Protein AF-A0A931M8I0-F1 (afdb_monomer_lite)

pLDDT: mean 83.32, std 7.61, range [50.56, 95.19]

Secondary structure (DSSP, 8-state):
-HHHHHHHHHHHHHHHHHHHHHHHHHHHHHHHHH-GGGHHHHHHHHHHHHHHHHHHHTT--HHHHHHIIIII--THHHHHHHHHHHHHHHHHHHHHHTT-----PPPPSHHHHHHHHHHHHHHHHTTS-HHHHHHHHHTT-HHHHHIIIIIIIIHHHHHHH-GGGGGGS-HHHHHHHHHTT--GGG--SHHHHHIIIII-

Radius of gyration: 21.65 Å; chains: 1; bounding box: 44×48×65 Å

Structure (mmCIF, N/CA/C/O backbone):
data_AF-A0A931M8I0-F1
#
_entry.id   AF-A0A931M8I0-F1
#
loop_
_atom_site.group_PDB
_atom_site.id
_atom_site.type_symbol
_atom_site.label_atom_id
_atom_site.label_alt_id
_atom_site.label_comp_id
_atom_site.label_asym_id
_atom_site.label_entity_id
_atom_site.label_seq_id
_atom_site.pdbx_PDB_ins_code
_atom_site.Cartn_x
_atom_site.Cartn_y
_atom_site.Cartn_z
_atom_site.occupancy
_atom_site.B_iso_or_equiv
_atom_site.auth_seq_id
_atom_site.auth_comp_id
_atom_site.auth_asym_id
_atom_site.auth_atom_id
_atom_site.pdbx_PDB_model_num
ATOM 1 N N . MET A 1 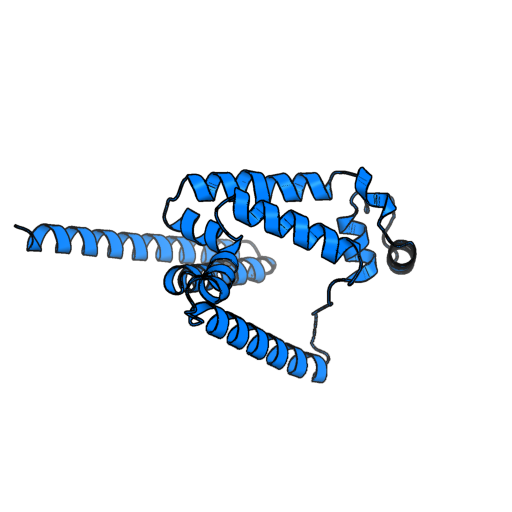1 ? -21.498 16.883 36.530 1.00 50.56 1 MET A N 1
ATOM 2 C CA . MET A 1 1 ? -20.122 17.260 36.129 1.00 50.56 1 MET A CA 1
ATOM 3 C C . MET A 1 1 ? -19.636 16.522 34.880 1.00 50.56 1 MET A C 1
ATOM 5 O O . MET A 1 1 ? -18.719 17.016 34.248 1.00 50.56 1 MET A O 1
ATOM 9 N N . GLU A 1 2 ? -20.252 15.406 34.472 1.00 54.09 2 GLU A N 1
ATOM 10 C CA . GLU A 1 2 ? -19.864 14.669 33.252 1.00 54.09 2 GLU A CA 1
ATOM 11 C C . GLU A 1 2 ? -20.385 15.303 31.945 1.00 54.09 2 GLU A C 1
ATOM 13 O O . GLU A 1 2 ? -19.792 15.144 30.886 1.00 54.09 2 GLU A O 1
ATOM 18 N N . THR A 1 3 ? -21.459 16.096 32.006 1.00 54.75 3 THR A N 1
ATOM 19 C CA . THR A 1 3 ? -22.049 16.742 30.820 1.00 54.75 3 THR A CA 1
ATOM 20 C C . THR A 1 3 ? -21.234 17.930 30.299 1.00 54.75 3 THR A C 1
ATOM 22 O O . THR A 1 3 ? -21.203 18.164 29.094 1.00 54.75 3 THR A O 1
ATOM 25 N N . THR A 1 4 ? -20.524 18.659 31.166 1.00 57.28 4 THR A N 1
ATOM 26 C CA . THR A 1 4 ? -19.735 19.839 30.765 1.00 57.28 4 THR A CA 1
ATOM 27 C C . THR A 1 4 ? -18.411 19.471 30.093 1.00 57.28 4 THR A C 1
ATOM 29 O O . THR A 1 4 ? -17.941 20.220 29.237 1.00 57.28 4 THR A O 1
ATOM 32 N N . THR A 1 5 ? -17.816 18.324 30.443 1.00 59.72 5 THR A N 1
ATOM 33 C CA . THR A 1 5 ? -16.549 17.834 29.867 1.00 59.72 5 THR A CA 1
ATOM 34 C C . THR A 1 5 ? -16.740 17.212 28.481 1.00 59.72 5 THR A C 1
ATOM 36 O O . THR A 1 5 ? -15.886 17.378 27.606 1.00 59.72 5 THR A O 1
ATOM 39 N N . VAL A 1 6 ? -17.877 16.547 28.244 1.00 62.53 6 VAL A N 1
ATOM 40 C CA . VAL A 1 6 ? -18.235 16.004 26.924 1.00 62.53 6 VAL A CA 1
ATOM 41 C C . VAL A 1 6 ? -18.470 17.137 25.920 1.00 62.53 6 VAL A C 1
ATOM 43 O O . VAL A 1 6 ? -17.913 17.091 24.825 1.00 62.53 6 VAL A O 1
ATOM 46 N N . ASP A 1 7 ? -19.196 18.190 26.302 1.00 63.81 7 ASP A N 1
ATOM 47 C CA . ASP A 1 7 ? -19.509 19.321 25.414 1.00 63.81 7 ASP A CA 1
ATOM 48 C C . ASP A 1 7 ? -18.251 20.128 25.014 1.00 63.81 7 ASP A C 1
ATOM 50 O O . ASP A 1 7 ? -18.044 20.474 23.848 1.00 63.81 7 ASP A O 1
ATOM 54 N N . THR A 1 8 ? -17.307 20.327 25.946 1.00 70.62 8 THR A N 1
ATOM 55 C CA . THR A 1 8 ? -16.020 20.985 25.633 1.00 70.62 8 THR A CA 1
ATOM 56 C C . THR A 1 8 ? -15.130 20.149 24.710 1.00 70.62 8 THR A C 1
ATOM 58 O O . THR A 1 8 ? -14.483 20.704 23.819 1.00 70.62 8 THR A O 1
ATOM 61 N N . SER A 1 9 ? -15.100 18.825 24.890 1.00 73.69 9 SER A N 1
ATOM 62 C CA . SER A 1 9 ? -14.352 17.900 24.026 1.00 73.69 9 SER A CA 1
ATOM 63 C C . SER A 1 9 ? -14.917 17.858 22.601 1.00 73.69 9 SER A C 1
ATOM 65 O O . SER A 1 9 ? -14.170 18.005 21.632 1.00 73.69 9 SER A O 1
ATOM 67 N N . GLN A 1 10 ? -16.243 17.752 22.459 1.00 74.81 10 GLN A N 1
ATOM 68 C CA . GLN A 1 10 ? -16.918 17.737 21.157 1.00 74.81 10 GLN A CA 1
ATOM 69 C C . GLN A 1 10 ? -16.706 19.050 20.392 1.00 74.81 10 GLN A C 1
ATOM 71 O O . GLN A 1 10 ? -16.312 19.026 19.225 1.00 74.81 10 GLN A O 1
ATOM 76 N N . ARG A 1 11 ? -16.854 20.199 21.062 1.00 75.12 11 ARG A N 1
ATOM 77 C CA . ARG A 1 11 ? -16.601 21.518 20.465 1.00 75.12 11 ARG A CA 1
ATOM 78 C C . ARG A 1 11 ? -15.144 21.694 20.033 1.00 75.12 11 ARG A C 1
ATOM 80 O O . ARG A 1 11 ? -14.881 22.238 18.962 1.00 75.12 11 ARG A O 1
ATOM 87 N N . LYS A 1 12 ? -14.184 21.198 20.822 1.00 79.81 12 LYS A N 1
ATOM 88 C CA . LYS A 1 12 ? -12.758 21.200 20.459 1.00 79.81 12 LYS A CA 1
ATOM 89 C C . LYS A 1 12 ? -12.504 20.340 19.216 1.00 79.81 12 LYS A C 1
ATOM 91 O O . LYS A 1 12 ? -11.832 20.804 18.302 1.00 79.81 12 LYS A O 1
ATOM 96 N N . ASN A 1 13 ? -13.080 19.141 19.141 1.00 81.88 13 ASN A N 1
ATOM 97 C CA . ASN A 1 13 ? -12.936 18.249 17.984 1.00 81.88 13 ASN A CA 1
ATOM 98 C C . ASN A 1 13 ? -13.570 18.835 16.712 1.00 81.88 13 ASN A C 1
ATOM 100 O O . ASN A 1 13 ? -12.976 18.746 15.641 1.00 81.88 13 ASN A O 1
ATOM 104 N N . GLN A 1 14 ? -14.727 19.495 16.826 1.00 80.56 14 GLN A N 1
ATOM 105 C CA . GLN A 1 14 ? -15.348 20.219 15.713 1.00 80.56 14 GLN A CA 1
ATOM 106 C C . GLN A 1 14 ? -14.463 21.367 15.216 1.00 80.56 14 GLN A C 1
ATOM 108 O O . GLN A 1 14 ? -14.259 21.500 14.013 1.00 80.56 14 GLN A O 1
ATOM 113 N N . ILE A 1 15 ? -13.880 22.159 16.122 1.00 80.31 15 ILE A N 1
ATOM 114 C CA . ILE A 1 15 ? -12.942 23.229 15.752 1.00 80.31 15 ILE A CA 1
ATOM 115 C C . ILE A 1 15 ? -11.715 22.644 15.045 1.00 80.31 15 ILE A C 1
ATOM 117 O O . ILE A 1 15 ? -11.321 23.158 14.003 1.00 80.31 15 ILE A O 1
ATOM 121 N N . TRP A 1 16 ? -11.147 21.543 15.544 1.00 82.50 16 TRP A N 1
ATOM 122 C CA . TRP A 1 16 ? -10.039 20.859 14.869 1.00 82.50 16 TRP A CA 1
ATOM 123 C C . TRP A 1 16 ? -10.424 20.345 13.479 1.00 82.50 16 TRP A C 1
ATOM 125 O O . TRP A 1 16 ? -9.646 20.512 12.544 1.00 82.50 16 TRP A O 1
ATOM 135 N N . ALA A 1 17 ? -11.631 19.803 13.301 1.00 81.00 17 ALA A N 1
ATOM 136 C CA . ALA A 1 17 ? -12.123 19.392 11.988 1.00 81.00 17 ALA A CA 1
ATOM 137 C C . ALA A 1 17 ? -12.254 20.585 11.020 1.00 81.00 17 ALA A C 1
ATOM 139 O O . ALA A 1 17 ? -11.825 20.490 9.868 1.00 81.00 17 ALA A O 1
ATOM 140 N N . PHE A 1 18 ? -12.771 21.729 11.482 1.00 83.31 18 PHE A N 1
ATOM 141 C CA . PHE A 1 18 ? -12.845 22.957 10.678 1.00 83.31 18 PHE A CA 1
ATOM 142 C C . PHE A 1 18 ? -11.465 23.541 10.357 1.00 83.31 18 PHE A C 1
ATOM 144 O O . PHE A 1 18 ? -11.247 24.034 9.255 1.00 83.31 18 PHE A O 1
ATOM 151 N N . VAL A 1 19 ? -10.508 23.448 11.282 1.00 86.75 19 VAL A N 1
ATOM 152 C CA . VAL A 1 19 ? -9.126 23.892 11.055 1.00 86.75 19 VAL A CA 1
ATOM 153 C C . VAL A 1 19 ? -8.435 23.005 10.021 1.00 86.75 19 VAL A C 1
ATOM 155 O O . VAL A 1 19 ? -7.834 23.524 9.085 1.00 86.75 19 VAL A O 1
ATOM 158 N N . ILE A 1 20 ? -8.555 21.680 10.136 1.00 85.00 20 ILE A N 1
ATOM 159 C CA . ILE A 1 20 ? -7.945 20.729 9.194 1.00 85.00 20 ILE A CA 1
ATOM 160 C C . ILE A 1 20 ? -8.539 20.904 7.792 1.00 85.00 20 ILE A C 1
ATOM 162 O O . ILE A 1 20 ? -7.794 21.033 6.822 1.00 85.00 20 ILE A O 1
ATOM 166 N N . THR A 1 21 ? -9.868 20.968 7.679 1.00 82.88 21 THR A N 1
ATOM 167 C CA . THR A 1 21 ? -10.543 21.187 6.388 1.00 82.88 21 THR A CA 1
ATOM 168 C C . THR A 1 21 ? -10.230 22.567 5.808 1.00 82.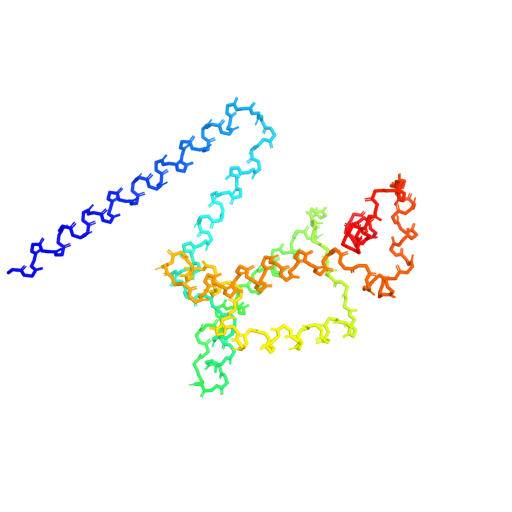88 21 THR A C 1
ATOM 170 O O . THR A 1 21 ? -9.953 22.676 4.614 1.00 82.88 21 THR A O 1
ATOM 173 N N . GLY A 1 22 ? -10.167 23.605 6.647 1.00 83.38 22 GLY A N 1
ATOM 174 C CA . GLY A 1 22 ? -9.753 24.952 6.257 1.00 83.38 22 GLY A CA 1
ATOM 175 C C . GLY A 1 22 ? -8.326 24.999 5.708 1.00 83.38 22 GLY A C 1
ATOM 176 O O . GLY A 1 22 ? -8.109 25.556 4.635 1.00 83.38 22 GLY A O 1
ATOM 177 N N . ILE A 1 23 ? -7.366 24.354 6.382 1.00 86.31 23 ILE A N 1
ATOM 178 C CA . ILE A 1 23 ? -5.974 24.228 5.917 1.00 86.31 23 ILE A CA 1
ATOM 179 C C . ILE A 1 23 ? -5.917 23.482 4.581 1.00 86.31 23 ILE A C 1
ATOM 181 O O . ILE A 1 23 ? -5.208 23.911 3.672 1.00 86.31 23 ILE A O 1
ATOM 185 N N . MET A 1 24 ? -6.690 22.405 4.424 1.00 83.00 24 MET A N 1
ATOM 186 C CA . MET A 1 24 ? -6.719 21.634 3.181 1.00 83.00 24 MET A CA 1
ATOM 187 C C . MET A 1 24 ? -7.228 22.457 1.989 1.00 83.00 24 MET A C 1
ATOM 189 O O . MET A 1 24 ? -6.653 22.400 0.901 1.00 83.00 24 MET A O 1
ATOM 193 N N . ILE A 1 25 ? -8.269 23.266 2.202 1.00 84.62 25 ILE A N 1
ATOM 194 C CA . ILE A 1 25 ? -8.806 24.187 1.191 1.00 84.62 25 ILE A CA 1
ATOM 195 C C . ILE A 1 25 ? -7.777 25.273 0.857 1.00 84.62 25 ILE A C 1
ATOM 197 O O . ILE A 1 25 ? -7.571 25.588 -0.314 1.00 84.62 25 ILE A O 1
ATOM 201 N N . LEU A 1 26 ? -7.083 25.808 1.863 1.00 85.31 26 LEU A N 1
ATOM 202 C CA . LEU A 1 26 ? -6.046 26.826 1.681 1.00 85.31 26 LEU A CA 1
ATOM 203 C C . LEU A 1 26 ? -4.879 26.291 0.841 1.00 85.31 26 LEU A C 1
ATOM 205 O O . LEU A 1 26 ? -4.467 26.926 -0.128 1.00 85.31 26 LEU A O 1
ATOM 209 N N . ILE A 1 27 ? -4.410 25.082 1.150 1.00 84.31 27 ILE A N 1
ATOM 210 C CA . ILE A 1 27 ? -3.375 24.378 0.386 1.00 84.31 27 ILE A CA 1
ATOM 211 C C . ILE A 1 27 ? -3.839 24.143 -1.059 1.00 84.31 27 ILE A C 1
ATOM 213 O O . ILE A 1 27 ? -3.090 24.408 -1.999 1.00 84.31 27 ILE A O 1
ATOM 217 N N . SER A 1 28 ? -5.090 23.719 -1.256 1.00 82.69 28 SER A N 1
ATOM 218 C CA . SER A 1 28 ? -5.677 23.533 -2.587 1.00 82.69 28 SER A CA 1
ATOM 219 C C . SER A 1 28 ? -5.698 24.830 -3.408 1.00 82.69 28 SER A C 1
ATOM 221 O O . SER A 1 28 ? -5.402 24.808 -4.603 1.00 82.69 28 SER A O 1
ATOM 223 N N . LEU A 1 29 ? -6.021 25.965 -2.782 1.00 82.56 29 LEU A N 1
ATOM 224 C CA . LEU A 1 29 ? -6.042 27.278 -3.437 1.00 82.56 29 LEU A CA 1
ATOM 225 C C . LEU A 1 29 ? -4.635 27.775 -3.788 1.00 82.56 29 LEU A C 1
ATOM 227 O O . LEU A 1 29 ? -4.442 28.346 -4.862 1.00 82.56 29 LEU A O 1
ATOM 231 N N . ILE A 1 30 ? -3.651 27.526 -2.918 1.00 84.25 30 ILE A N 1
ATOM 232 C CA . ILE A 1 30 ? -2.243 27.850 -3.178 1.00 84.25 30 ILE A CA 1
ATOM 233 C C . ILE A 1 30 ? -1.742 27.058 -4.391 1.00 84.25 30 ILE A C 1
ATOM 235 O O . ILE A 1 30 ? -1.209 27.656 -5.324 1.00 84.25 30 ILE A O 1
ATOM 239 N N . TYR A 1 31 ? -1.977 25.742 -4.441 1.00 82.75 31 TYR A N 1
ATOM 240 C CA . TYR A 1 31 ? -1.538 24.915 -5.572 1.00 82.75 31 TYR A CA 1
ATOM 241 C C . TYR A 1 31 ? -2.190 25.320 -6.896 1.00 82.75 31 TYR A C 1
ATOM 243 O O . TYR A 1 31 ? -1.509 25.349 -7.921 1.00 82.75 31 TYR A O 1
ATOM 251 N N . TYR A 1 32 ? -3.468 25.711 -6.874 1.00 80.00 32 TYR A N 1
ATOM 252 C CA . TYR A 1 32 ? -4.163 26.205 -8.065 1.00 80.00 32 TYR A CA 1
ATOM 253 C C . TYR A 1 32 ? -3.558 27.511 -8.603 1.00 80.00 32 TYR A C 1
ATOM 255 O O . TYR A 1 32 ? -3.496 27.722 -9.813 1.00 80.00 32 TYR A O 1
ATOM 263 N N . LYS A 1 33 ? -3.089 28.394 -7.712 1.00 82.31 33 LYS A N 1
ATOM 264 C CA . LYS A 1 33 ? -2.483 29.678 -8.091 1.00 82.31 33 LYS A CA 1
ATOM 265 C C . LYS A 1 33 ? -1.064 29.548 -8.638 1.00 82.31 33 LYS A C 1
ATOM 267 O O . LYS A 1 33 ? -0.660 30.412 -9.409 1.00 82.31 33 LYS A O 1
ATOM 272 N N . VAL A 1 34 ? -0.315 28.514 -8.246 1.00 82.25 34 VAL A N 1
ATOM 273 C CA . VAL A 1 34 ? 1.091 28.363 -8.649 1.00 82.25 34 VAL A CA 1
ATOM 274 C C . VAL A 1 34 ? 1.208 27.875 -10.093 1.00 82.25 34 VAL A C 1
ATOM 276 O O . VAL A 1 34 ? 1.930 28.502 -10.856 1.00 82.25 34 VAL A O 1
ATOM 279 N N . ASN A 1 35 ? 0.523 26.796 -10.494 1.00 80.25 35 ASN A N 1
ATOM 280 C CA . ASN A 1 35 ? 0.483 26.331 -11.892 1.00 80.25 35 ASN A CA 1
ATOM 281 C C . ASN A 1 35 ? -0.688 25.360 -12.136 1.00 80.25 35 ASN A C 1
ATOM 283 O O . ASN A 1 35 ? -0.979 24.509 -11.297 1.00 80.25 35 ASN A O 1
ATOM 287 N N . VAL A 1 36 ? -1.272 25.397 -13.341 1.00 75.19 36 VAL A N 1
ATOM 288 C CA . VAL A 1 36 ? -2.394 24.525 -13.764 1.00 75.19 36 VAL A CA 1
ATOM 289 C C . VAL A 1 36 ? -2.029 23.031 -13.743 1.00 75.19 36 VAL A C 1
ATOM 291 O O . VAL A 1 36 ? -2.875 22.190 -13.452 1.00 75.19 36 VAL A O 1
ATOM 294 N N . TYR A 1 37 ? -0.756 22.684 -13.958 1.00 72.81 37 TYR A N 1
ATOM 295 C CA . TYR A 1 37 ? -0.276 21.297 -13.907 1.00 72.81 37 TYR A CA 1
ATOM 296 C C . TYR A 1 37 ? -0.417 20.640 -12.522 1.00 72.81 37 TYR A C 1
ATOM 298 O O . TYR A 1 37 ? -0.494 19.415 -12.437 1.00 72.81 37 TYR A O 1
ATOM 306 N N . TYR A 1 38 ? -0.517 21.418 -11.437 1.00 77.75 38 TYR A N 1
ATOM 307 C CA . TYR A 1 38 ? -0.676 20.874 -10.083 1.00 77.75 38 TYR A CA 1
ATOM 308 C C . TYR A 1 38 ? -2.109 20.431 -9.751 1.00 77.75 38 TYR A C 1
ATOM 310 O O . TYR A 1 38 ? -2.364 19.965 -8.639 1.00 77.75 38 TYR A O 1
ATOM 318 N N . MET A 1 39 ? -3.043 20.501 -10.706 1.00 76.94 39 MET A N 1
ATOM 319 C CA . MET A 1 39 ? -4.420 20.036 -10.514 1.00 76.94 39 MET A CA 1
ATOM 320 C C . MET A 1 39 ? -4.497 18.555 -10.094 1.00 76.94 39 MET A C 1
ATOM 322 O O . MET A 1 39 ? -5.346 18.190 -9.281 1.00 76.94 39 MET A O 1
ATOM 326 N N . TYR A 1 40 ? -3.561 17.717 -10.553 1.00 81.94 40 TYR A N 1
ATOM 327 C CA . TYR A 1 40 ? -3.475 16.312 -10.137 1.00 81.94 40 TYR A CA 1
ATOM 328 C C . TYR A 1 40 ? -3.147 16.146 -8.645 1.00 81.94 40 TYR A C 1
ATOM 330 O O . TYR A 1 40 ? -3.715 15.275 -7.990 1.00 81.94 40 TYR A O 1
ATOM 338 N N . LEU A 1 41 ? -2.290 17.000 -8.071 1.00 83.81 41 LEU A N 1
ATOM 339 C CA . LEU A 1 41 ? -1.949 16.926 -6.643 1.00 83.81 41 LEU A CA 1
ATOM 340 C C . LEU A 1 41 ? -3.157 17.263 -5.770 1.00 83.81 41 LEU A C 1
ATOM 342 O O . LEU A 1 41 ? -3.364 16.630 -4.737 1.00 83.81 41 LEU A O 1
ATOM 346 N N . ILE A 1 42 ? -3.972 18.227 -6.201 1.00 85.19 42 ILE A N 1
ATOM 347 C CA . ILE A 1 42 ? -5.216 18.582 -5.513 1.00 85.19 42 ILE A CA 1
ATOM 348 C C . ILE A 1 42 ? -6.143 17.364 -5.478 1.00 85.19 42 ILE A C 1
ATOM 350 O O . ILE A 1 42 ? -6.626 16.994 -4.407 1.00 85.19 42 ILE A O 1
ATOM 354 N N . ALA A 1 43 ? -6.335 16.700 -6.622 1.00 86.75 43 ALA A N 1
ATOM 355 C CA . ALA A 1 43 ? -7.143 15.488 -6.696 1.00 86.75 43 ALA A CA 1
ATOM 356 C C . ALA A 1 43 ? -6.617 14.390 -5.753 1.00 86.75 43 ALA A C 1
ATOM 358 O O . ALA A 1 43 ? -7.406 13.791 -5.025 1.00 86.75 43 ALA A O 1
ATOM 359 N N . TYR A 1 44 ? -5.299 14.171 -5.693 1.00 88.56 44 TYR A N 1
ATOM 360 C CA . TYR A 1 44 ? -4.701 13.165 -4.809 1.00 88.56 44 TYR A CA 1
ATOM 361 C C . TYR A 1 44 ? -4.840 13.487 -3.322 1.00 88.56 44 TYR A C 1
ATOM 363 O O . TYR A 1 44 ? -5.093 12.574 -2.539 1.00 88.56 44 TYR A O 1
ATOM 371 N N . ILE A 1 45 ? -4.719 14.753 -2.918 1.00 88.81 45 ILE A N 1
ATOM 372 C CA . ILE A 1 45 ? -4.893 15.150 -1.513 1.00 88.81 45 ILE A CA 1
ATOM 373 C C . ILE A 1 45 ? -6.342 14.921 -1.074 1.00 88.81 45 ILE A C 1
ATOM 375 O O . ILE A 1 45 ? -6.577 14.294 -0.043 1.00 88.81 45 ILE A O 1
ATOM 379 N N . TRP A 1 46 ? -7.316 15.378 -1.868 1.00 88.62 46 TRP A N 1
ATOM 380 C CA . TRP A 1 46 ? -8.736 15.189 -1.554 1.00 88.62 46 TRP A CA 1
ATOM 381 C C . TRP A 1 46 ? -9.138 13.715 -1.575 1.00 88.62 46 TRP A C 1
ATOM 383 O O . TRP A 1 46 ? -9.823 13.251 -0.661 1.00 88.62 46 TRP A O 1
ATOM 393 N N . PHE A 1 47 ? -8.674 12.964 -2.575 1.00 92.00 47 PHE A N 1
ATOM 394 C CA . PHE A 1 47 ? -8.904 11.526 -2.649 1.00 92.00 47 PHE A CA 1
ATOM 395 C C . PHE A 1 47 ? -8.272 10.799 -1.459 1.00 92.00 47 PHE A C 1
ATOM 397 O O . PHE A 1 47 ? -8.939 9.996 -0.817 1.00 92.00 47 PHE A O 1
ATOM 404 N N . GLY A 1 48 ? -7.023 11.116 -1.112 1.00 90.38 48 GLY A N 1
ATOM 405 C CA . GLY A 1 48 ? -6.319 10.528 0.026 1.00 90.38 48 GLY A CA 1
ATOM 406 C C . GLY A 1 48 ? -6.994 10.831 1.362 1.00 90.38 48 GLY A C 1
ATOM 407 O O . GLY A 1 48 ? -7.113 9.936 2.196 1.00 90.38 48 GLY A O 1
ATOM 408 N N . PHE A 1 49 ? -7.499 12.052 1.551 1.00 90.31 49 PHE A N 1
ATOM 409 C CA . PHE A 1 49 ? -8.251 12.430 2.747 1.00 90.31 49 PHE A CA 1
ATOM 410 C C . PHE A 1 49 ? -9.562 11.642 2.866 1.00 90.31 49 PHE A C 1
ATOM 412 O O . PHE A 1 49 ? -9.815 11.010 3.893 1.00 90.31 49 PHE A O 1
ATOM 419 N N . ALA A 1 50 ? -10.368 11.614 1.799 1.00 92.06 50 ALA A N 1
ATOM 420 C CA . ALA A 1 50 ? -11.620 10.861 1.776 1.00 92.06 50 ALA A CA 1
ATOM 421 C C . ALA A 1 50 ? -11.379 9.356 1.976 1.00 92.06 50 ALA A C 1
ATOM 423 O O . ALA A 1 50 ? -12.036 8.720 2.801 1.00 92.06 50 ALA A O 1
ATOM 424 N N . TYR A 1 51 ? -10.390 8.801 1.275 1.00 90.94 51 TYR A N 1
ATOM 425 C CA . TYR A 1 51 ? -10.005 7.400 1.377 1.00 90.94 51 TYR A CA 1
ATOM 426 C C . TYR A 1 51 ? -9.495 7.049 2.782 1.00 90.94 51 TYR A C 1
ATOM 428 O O . TYR A 1 51 ? -9.917 6.050 3.356 1.00 90.94 51 TYR A O 1
ATOM 436 N N . GLY A 1 52 ? -8.662 7.900 3.386 1.00 90.69 52 GLY A N 1
ATOM 437 C CA . GLY A 1 52 ? -8.180 7.733 4.757 1.00 90.69 52 GLY A CA 1
ATOM 438 C C . GLY A 1 52 ? -9.312 7.705 5.786 1.00 90.69 52 GLY A C 1
ATOM 439 O O . GLY A 1 52 ? -9.340 6.812 6.633 1.00 90.69 52 GLY A O 1
ATOM 440 N N . MET A 1 53 ? -10.290 8.612 5.671 1.00 90.19 53 MET A N 1
ATOM 441 C CA . MET A 1 53 ? -11.473 8.607 6.542 1.00 90.19 53 MET A CA 1
ATOM 442 C C . MET A 1 53 ? -12.296 7.322 6.390 1.00 90.19 53 MET A C 1
ATOM 444 O O . MET A 1 53 ? -12.725 6.741 7.388 1.00 90.19 53 MET A O 1
ATOM 448 N N . MET A 1 54 ? -12.483 6.839 5.157 1.00 91.25 54 MET A N 1
ATOM 449 C CA . MET A 1 54 ? -13.183 5.576 4.898 1.00 91.25 54 MET A CA 1
ATOM 450 C C . MET A 1 54 ? -12.435 4.375 5.494 1.00 91.25 54 MET A C 1
ATOM 452 O O . MET A 1 54 ? -13.061 3.511 6.110 1.00 91.25 54 MET A O 1
ATOM 456 N N . LEU A 1 55 ? -11.103 4.331 5.365 1.00 90.06 55 LEU A N 1
ATOM 457 C CA . LEU A 1 55 ? -10.272 3.274 5.952 1.00 90.06 55 LEU A CA 1
ATOM 458 C C . LEU A 1 55 ? -10.346 3.268 7.482 1.00 90.06 55 LEU A C 1
ATOM 460 O O . LEU A 1 55 ? -10.447 2.191 8.076 1.00 90.06 55 LEU A O 1
ATOM 464 N N . GLN A 1 56 ? -10.318 4.449 8.106 1.00 91.12 56 GLN A N 1
ATOM 465 C CA . GLN A 1 56 ? -10.424 4.594 9.555 1.00 91.12 56 GLN A CA 1
ATOM 466 C C . GLN A 1 56 ? -11.802 4.148 10.057 1.00 91.12 56 GLN A C 1
ATOM 468 O O . GLN A 1 56 ? -11.892 3.331 10.974 1.00 91.12 56 GLN A O 1
ATOM 473 N N . TYR A 1 57 ? -12.878 4.618 9.417 1.00 89.25 57 TYR A N 1
ATOM 474 C CA . TYR A 1 57 ? -14.249 4.252 9.781 1.00 89.25 57 TYR A CA 1
ATOM 475 C C . TYR A 1 57 ? -14.506 2.749 9.609 1.00 89.25 57 TYR A C 1
ATOM 477 O O . TYR A 1 57 ? -15.081 2.101 10.483 1.00 89.25 57 TYR A O 1
ATOM 485 N N . GLY A 1 58 ? -14.023 2.172 8.506 1.00 86.56 58 GLY A N 1
ATOM 486 C CA . GLY A 1 58 ? -14.143 0.744 8.223 1.00 86.56 58 GLY A CA 1
ATOM 487 C C . GLY A 1 58 ? -13.176 -0.144 9.009 1.00 86.56 58 GLY A C 1
ATOM 488 O O . GLY A 1 58 ? -13.284 -1.365 8.912 1.00 86.56 58 GLY A O 1
ATOM 489 N N . ARG A 1 59 ? -12.215 0.435 9.752 1.00 87.38 59 ARG A N 1
ATOM 490 C CA . ARG A 1 59 ? -11.067 -0.275 10.355 1.00 87.38 59 ARG A CA 1
ATOM 491 C C . ARG A 1 59 ? -10.447 -1.281 9.382 1.00 87.38 59 ARG A C 1
ATOM 493 O O . ARG A 1 59 ? -10.150 -2.425 9.729 1.00 87.38 59 ARG A O 1
ATOM 500 N N . PHE A 1 60 ? -10.285 -0.853 8.134 1.00 87.00 60 PHE A N 1
ATOM 501 C CA . PHE A 1 60 ? -10.045 -1.747 7.011 1.00 87.00 60 PHE A CA 1
ATOM 502 C C . PHE A 1 60 ? -8.619 -2.310 7.045 1.00 87.00 60 PHE A C 1
ATOM 504 O O . PHE A 1 60 ? -7.637 -1.601 6.794 1.00 87.00 60 PHE A O 1
ATOM 511 N N . CYS A 1 61 ? -8.488 -3.602 7.357 1.00 89.75 61 CYS A N 1
ATOM 512 C CA . CYS A 1 61 ? -7.200 -4.283 7.324 1.00 89.75 61 CYS A CA 1
ATOM 513 C C . CYS A 1 61 ? -7.295 -5.716 6.799 1.00 89.75 61 CYS A C 1
ATOM 515 O O . CYS A 1 61 ? -8.000 -6.559 7.350 1.00 89.75 61 CYS A O 1
ATOM 517 N N . PHE A 1 62 ? -6.507 -6.003 5.760 1.00 86.69 62 PHE A N 1
ATOM 518 C CA . PHE A 1 62 ? -6.423 -7.326 5.139 1.00 86.69 62 PHE A CA 1
ATOM 519 C C . PHE A 1 62 ? -5.926 -8.407 6.108 1.00 86.69 62 PHE A C 1
ATOM 521 O O . PHE A 1 62 ? -6.451 -9.516 6.104 1.00 86.69 62 PHE A O 1
ATOM 528 N N . ALA A 1 63 ? -4.959 -8.079 6.973 1.00 87.50 63 ALA A N 1
ATOM 529 C CA . ALA A 1 63 ? -4.392 -9.036 7.925 1.00 87.50 63 ALA A CA 1
ATOM 530 C C . ALA A 1 63 ? -5.384 -9.436 9.031 1.00 87.50 63 ALA A C 1
ATOM 532 O O . ALA A 1 63 ? -5.445 -10.601 9.415 1.00 87.50 63 ALA A O 1
ATOM 533 N N . SER A 1 64 ? -6.192 -8.495 9.538 1.00 85.38 64 SER A N 1
ATOM 534 C CA . SER A 1 64 ? -7.260 -8.846 10.481 1.00 85.38 64 SER A CA 1
ATOM 535 C C . SER A 1 64 ? -8.405 -9.556 9.774 1.00 85.38 64 SER A C 1
ATOM 537 O O . SER A 1 64 ? -8.953 -10.487 10.338 1.00 85.38 64 SER A O 1
ATOM 539 N N . ALA A 1 65 ? -8.735 -9.190 8.532 1.00 89.00 65 ALA A N 1
ATOM 540 C CA . ALA A 1 65 ? -9.790 -9.866 7.785 1.00 89.00 65 ALA A CA 1
ATOM 541 C C . ALA A 1 65 ? -9.491 -11.355 7.549 1.00 89.00 65 ALA A C 1
ATOM 543 O O . ALA A 1 65 ? -10.391 -12.175 7.712 1.00 89.00 65 ALA A O 1
ATOM 544 N N . SER A 1 66 ? -8.247 -11.718 7.213 1.00 87.75 66 SER A N 1
ATOM 545 C CA . SER A 1 66 ? -7.859 -13.125 7.067 1.00 87.75 66 SER A CA 1
ATOM 546 C C . SER A 1 66 ? -7.862 -13.854 8.411 1.00 87.75 66 SER A C 1
ATOM 548 O O . SER A 1 66 ? -8.449 -14.928 8.524 1.00 87.75 66 SER A O 1
ATOM 550 N N . ARG A 1 67 ? -7.281 -13.257 9.460 1.00 88.44 67 ARG A N 1
ATOM 551 C CA . ARG A 1 67 ? -7.285 -13.845 10.806 1.00 88.44 67 ARG A CA 1
ATOM 552 C C . ARG A 1 67 ? -8.703 -14.038 11.341 1.00 88.44 67 ARG A C 1
ATOM 554 O O . ARG A 1 67 ? -9.009 -15.101 11.861 1.00 88.44 67 ARG A O 1
ATOM 561 N N . ASP A 1 68 ? -9.568 -13.042 11.219 1.00 88.69 68 ASP A N 1
ATOM 562 C CA . ASP A 1 68 ? -10.921 -13.079 11.770 1.00 88.69 68 ASP A CA 1
ATOM 563 C C . ASP A 1 68 ? -11.821 -14.051 10.979 1.00 88.69 68 ASP A C 1
ATOM 565 O O . ASP A 1 68 ? -12.703 -14.684 11.563 1.00 88.69 68 ASP A O 1
ATOM 569 N N . LEU A 1 69 ? -11.552 -14.246 9.679 1.00 89.94 69 LEU A N 1
ATOM 570 C CA . LEU A 1 69 ? -12.208 -15.265 8.856 1.00 89.94 69 LEU A CA 1
ATOM 571 C C . LEU A 1 69 ? -11.820 -16.688 9.285 1.00 89.94 69 LEU A C 1
ATOM 573 O O . LEU A 1 69 ? -12.703 -17.525 9.450 1.00 89.94 69 LEU A O 1
ATOM 577 N N . PHE A 1 70 ? -10.524 -16.961 9.480 1.00 88.88 70 PHE A N 1
ATOM 578 C CA . PHE A 1 70 ? -10.036 -18.312 9.791 1.00 88.88 70 PHE A CA 1
ATOM 579 C C . PHE A 1 70 ? -10.101 -18.677 11.279 1.00 88.88 70 PHE A C 1
ATOM 581 O O . PHE A 1 70 ? -10.381 -19.824 11.607 1.00 88.88 70 PHE A O 1
ATOM 588 N N . ALA A 1 71 ? -9.834 -17.730 12.181 1.00 88.88 71 ALA A N 1
ATOM 589 C CA . ALA A 1 71 ? -9.742 -17.991 13.619 1.00 88.88 71 ALA A CA 1
ATOM 590 C C . ALA A 1 71 ? -11.061 -17.740 14.361 1.00 88.88 71 ALA A C 1
ATOM 592 O O . ALA A 1 71 ? -11.422 -18.514 15.241 1.00 88.88 71 ALA A O 1
ATOM 593 N N . ALA A 1 72 ? -11.772 -16.658 14.029 1.00 85.88 72 ALA A N 1
ATOM 594 C CA . ALA A 1 72 ? -13.000 -16.262 14.727 1.00 85.88 72 ALA A CA 1
ATOM 595 C C . ALA A 1 72 ? -14.285 -16.645 13.972 1.00 85.88 72 ALA A C 1
ATOM 597 O O . ALA A 1 72 ? -15.368 -16.573 14.547 1.00 85.88 72 ALA A O 1
ATOM 598 N N . GLY A 1 73 ? -14.190 -17.036 12.695 1.00 85.88 73 GLY A N 1
ATOM 599 C CA . GLY A 1 73 ? -15.351 -17.381 11.872 1.00 85.88 73 GLY A CA 1
ATOM 600 C C . GLY A 1 73 ? -16.279 -16.198 11.580 1.00 85.88 73 GL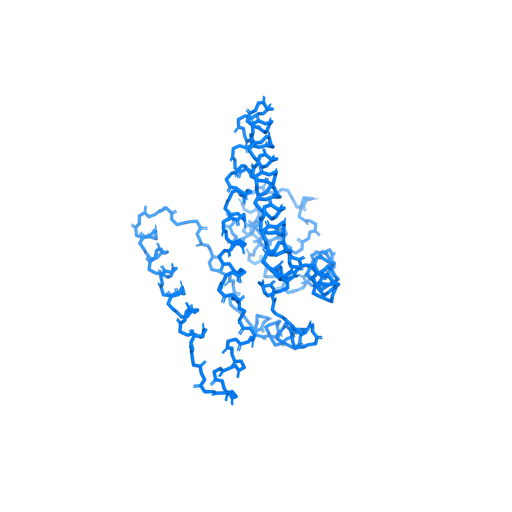Y A C 1
ATOM 601 O O . GLY A 1 73 ? -17.442 -16.405 11.245 1.00 85.88 73 GLY A O 1
ATOM 602 N N . VAL A 1 74 ? -15.798 -14.954 11.712 1.00 87.38 74 VAL A N 1
ATOM 603 C CA . VAL A 1 74 ? -16.590 -13.738 11.467 1.00 87.38 74 VAL A CA 1
ATOM 604 C C . VAL A 1 74 ? -16.189 -13.104 10.128 1.00 87.38 74 VAL A C 1
ATOM 606 O O . VAL A 1 74 ? -15.268 -12.290 10.063 1.00 87.38 74 VAL A O 1
ATOM 609 N N . PRO A 1 75 ? -16.887 -13.409 9.016 1.00 86.62 75 PRO A N 1
ATOM 610 C CA . PRO A 1 75 ? -16.457 -12.998 7.681 1.00 86.62 75 PRO A CA 1
ATOM 611 C C . PRO A 1 75 ? -16.771 -11.530 7.354 1.00 86.62 75 PRO A C 1
ATOM 613 O O . PRO A 1 75 ? -16.616 -11.124 6.208 1.00 86.62 75 PRO A O 1
ATOM 616 N N . ARG A 1 76 ? -17.212 -10.707 8.320 1.00 86.94 76 ARG A N 1
ATOM 617 C CA . ARG A 1 76 ? -17.707 -9.337 8.071 1.00 86.94 76 ARG A CA 1
ATOM 618 C C . ARG A 1 76 ? -16.725 -8.497 7.247 1.00 86.94 76 ARG A C 1
ATOM 620 O O . ARG A 1 76 ? -17.121 -7.895 6.254 1.00 86.94 76 ARG A O 1
ATOM 627 N N . MET A 1 77 ? -15.454 -8.469 7.646 1.00 86.12 77 MET A N 1
ATOM 628 C CA . MET A 1 77 ? -14.430 -7.676 6.954 1.00 86.12 77 MET A CA 1
ATOM 629 C C . MET A 1 77 ? -13.960 -8.338 5.657 1.00 86.12 77 MET A C 1
ATOM 631 O O . MET A 1 77 ? -13.724 -7.650 4.666 1.00 86.12 77 MET A O 1
ATOM 635 N N . ALA A 1 78 ? -13.880 -9.671 5.635 1.00 88.75 78 ALA A N 1
ATOM 636 C CA . ALA A 1 78 ? -13.516 -10.430 4.442 1.00 88.75 78 ALA A CA 1
ATOM 637 C C . ALA A 1 78 ? -14.542 -10.247 3.309 1.00 88.75 78 ALA A C 1
ATOM 639 O O . ALA A 1 78 ? -14.155 -10.027 2.164 1.00 88.75 78 ALA A O 1
ATOM 640 N N . VAL A 1 79 ? -15.841 -10.248 3.628 1.00 90.44 79 VAL A N 1
ATOM 641 C CA . VAL A 1 79 ? -16.917 -9.968 2.665 1.00 90.44 79 VAL A CA 1
ATOM 642 C C . VAL A 1 79 ? -16.800 -8.544 2.127 1.00 90.44 79 VAL A C 1
ATOM 644 O O . VAL A 1 79 ? -16.888 -8.354 0.919 1.00 90.44 79 VAL A O 1
ATOM 647 N N . GLY A 1 80 ? -16.530 -7.552 2.984 1.00 89.94 80 GLY A N 1
ATOM 648 C CA . GLY A 1 80 ? -16.312 -6.170 2.539 1.00 89.94 80 GLY A CA 1
ATOM 649 C C . GLY A 1 80 ? -15.160 -6.042 1.536 1.00 89.94 80 GLY A C 1
ATOM 650 O O . GLY A 1 80 ? -15.304 -5.382 0.508 1.00 89.94 80 GLY A O 1
ATOM 651 N N . ILE A 1 81 ? -14.043 -6.730 1.791 1.00 90.38 81 ILE A N 1
ATOM 652 C CA . ILE A 1 81 ? -12.898 -6.786 0.871 1.00 90.38 81 ILE A CA 1
ATOM 653 C C . ILE A 1 81 ? -13.279 -7.464 -0.449 1.00 90.38 81 ILE A C 1
ATOM 655 O O . ILE A 1 81 ? -12.960 -6.940 -1.513 1.00 90.38 81 ILE A O 1
ATOM 659 N N . LEU A 1 82 ? -13.968 -8.608 -0.403 1.00 91.25 82 LEU A N 1
ATOM 660 C CA . LEU A 1 82 ? -14.387 -9.328 -1.608 1.00 91.25 82 LEU A CA 1
ATOM 661 C C . LEU A 1 82 ? -15.331 -8.490 -2.472 1.00 91.25 82 LEU A C 1
ATOM 663 O O . LEU A 1 82 ? -15.141 -8.417 -3.682 1.00 91.25 82 LEU A O 1
ATOM 667 N N . VAL A 1 83 ? -16.301 -7.805 -1.861 1.00 93.12 83 VAL A N 1
ATOM 668 C CA . VAL A 1 83 ? -17.203 -6.893 -2.577 1.00 93.12 83 VAL A CA 1
ATOM 669 C C . VAL A 1 83 ? -16.409 -5.764 -3.235 1.00 93.12 83 VAL A C 1
ATOM 671 O O . VAL A 1 83 ? -16.620 -5.489 -4.414 1.00 93.12 83 VAL A O 1
ATOM 674 N N . ALA A 1 84 ? -15.451 -5.156 -2.526 1.00 90.94 84 ALA A N 1
ATOM 675 C CA . ALA A 1 84 ? -14.595 -4.116 -3.097 1.00 90.94 84 ALA A CA 1
ATOM 676 C C . ALA A 1 84 ? -13.770 -4.626 -4.295 1.00 90.94 84 ALA A C 1
ATOM 678 O O . ALA A 1 84 ? -13.672 -3.935 -5.309 1.00 90.94 84 ALA A O 1
ATOM 679 N N . LEU A 1 85 ? -13.227 -5.847 -4.216 1.00 91.38 85 LEU A N 1
ATOM 680 C CA . LEU A 1 85 ? -12.483 -6.480 -5.311 1.00 91.38 85 LEU A CA 1
ATOM 681 C C . LEU A 1 85 ? -13.371 -6.767 -6.529 1.00 91.38 85 LEU A C 1
ATOM 683 O O . LEU A 1 85 ? -12.953 -6.516 -7.659 1.00 91.38 85 LEU A O 1
ATOM 687 N N . VAL A 1 86 ? -14.601 -7.244 -6.314 1.00 95.19 86 VAL A N 1
ATOM 688 C CA . VAL A 1 86 ? -15.572 -7.482 -7.394 1.00 95.19 86 VAL A CA 1
ATOM 689 C C . VAL A 1 86 ? -15.953 -6.168 -8.072 1.00 95.19 86 VAL A C 1
ATOM 691 O O . VAL A 1 86 ? -15.909 -6.082 -9.296 1.00 95.19 86 VAL A O 1
ATOM 694 N N . PHE A 1 87 ? -16.257 -5.121 -7.301 1.00 94.00 87 PHE A N 1
ATOM 695 C CA . PHE A 1 87 ? -16.551 -3.797 -7.855 1.00 94.00 87 PHE A CA 1
ATOM 696 C C . PHE A 1 87 ? -15.375 -3.235 -8.654 1.00 94.00 87 PHE A C 1
ATOM 698 O O . PHE A 1 87 ? -15.571 -2.751 -9.768 1.00 94.00 87 PHE A O 1
ATOM 705 N N . PHE A 1 88 ? -14.153 -3.341 -8.127 1.00 90.75 88 PHE A N 1
ATOM 706 C CA . PHE A 1 88 ? -12.956 -2.919 -8.847 1.00 90.75 88 PHE A CA 1
ATOM 707 C C . PHE A 1 88 ? -12.794 -3.690 -10.163 1.00 90.75 88 PHE A C 1
ATOM 709 O O . PHE A 1 88 ? -12.584 -3.078 -11.207 1.00 90.75 88 PHE A O 1
ATOM 716 N N . SER A 1 89 ? -12.962 -5.014 -10.141 1.00 90.56 89 SER A N 1
ATOM 717 C CA . SER A 1 89 ? -12.872 -5.853 -11.339 1.00 90.56 89 SER A CA 1
ATOM 718 C C . SER A 1 89 ? -13.927 -5.497 -12.389 1.00 90.56 89 SER A C 1
ATOM 720 O O . SER A 1 89 ? -13.589 -5.412 -13.567 1.00 90.56 89 SER A O 1
ATOM 722 N N . LEU A 1 90 ? -15.171 -5.233 -11.981 1.00 92.44 90 LEU A N 1
ATOM 723 C CA . LEU A 1 90 ? -16.245 -4.824 -12.890 1.00 92.44 90 LEU A CA 1
ATOM 724 C C . LEU A 1 90 ? -15.952 -3.471 -13.546 1.00 92.44 90 LEU A C 1
ATOM 726 O O . LEU A 1 90 ? -16.114 -3.334 -14.756 1.00 92.44 90 LEU A O 1
ATOM 730 N N . ILE A 1 91 ? -15.481 -2.490 -12.771 1.00 91.38 91 ILE A N 1
ATOM 731 C CA . ILE A 1 91 ? -15.104 -1.168 -13.293 1.00 91.38 91 ILE A CA 1
ATOM 732 C C . ILE A 1 91 ? -13.931 -1.292 -14.272 1.00 91.38 91 ILE A C 1
ATOM 734 O O . ILE A 1 91 ? -13.943 -0.677 -15.333 1.00 91.38 91 ILE A O 1
ATOM 738 N N . GLN A 1 92 ? -12.922 -2.107 -13.958 1.00 87.50 92 GLN A N 1
ATOM 739 C CA . GLN A 1 92 ? -11.801 -2.317 -14.878 1.00 87.50 92 GLN A CA 1
ATOM 740 C C . GLN A 1 92 ? -12.236 -3.042 -16.158 1.00 87.50 92 GLN A C 1
ATOM 742 O O . GLN A 1 92 ? -11.784 -2.680 -17.240 1.00 87.50 92 GLN A O 1
ATOM 747 N N . ALA A 1 93 ? -13.149 -4.013 -16.068 1.00 87.88 93 ALA A N 1
ATOM 748 C CA . ALA A 1 93 ? -13.679 -4.713 -17.236 1.00 87.88 93 ALA A CA 1
ATOM 749 C C . ALA A 1 93 ? -14.468 -3.779 -18.171 1.00 87.88 93 ALA A C 1
ATOM 751 O O . ALA A 1 93 ? -14.320 -3.857 -19.392 1.00 87.88 93 ALA A O 1
ATOM 752 N N . THR A 1 94 ? -15.265 -2.856 -17.622 1.00 87.75 94 THR A N 1
ATOM 753 C CA . THR A 1 94 ? -15.977 -1.863 -18.440 1.00 87.75 94 THR A CA 1
ATOM 754 C C . THR A 1 94 ? -15.020 -0.845 -19.056 1.00 87.75 94 THR A C 1
ATOM 756 O O . THR A 1 94 ? -15.153 -0.542 -20.240 1.00 87.75 94 THR A O 1
ATOM 759 N N . LEU A 1 95 ? -14.004 -0.378 -18.323 1.00 88.31 95 LEU A N 1
ATOM 760 C CA . LEU A 1 95 ? -12.970 0.512 -18.870 1.00 88.31 95 LEU A CA 1
ATOM 761 C C . LEU A 1 95 ? -12.110 -0.158 -19.952 1.00 88.31 95 LEU A C 1
ATOM 763 O O . LEU A 1 95 ? -11.709 0.497 -20.915 1.00 88.31 95 LEU A O 1
ATOM 767 N N . ALA A 1 96 ? -11.846 -1.459 -19.826 1.00 85.12 96 ALA A N 1
ATOM 768 C CA . ALA A 1 96 ? -11.150 -2.224 -20.856 1.00 85.12 96 ALA A CA 1
ATOM 769 C C . ALA A 1 96 ? -11.979 -2.296 -22.148 1.00 85.12 96 ALA A C 1
ATOM 771 O O . ALA A 1 96 ? -11.434 -2.146 -23.238 1.00 85.12 96 ALA A O 1
ATOM 772 N N . SER A 1 97 ? -13.307 -2.433 -22.041 1.00 83.06 97 SER A N 1
ATOM 773 C CA . SER A 1 97 ? -14.194 -2.438 -23.215 1.00 83.06 97 SER A CA 1
ATOM 774 C C . SER A 1 97 ? -14.228 -1.101 -23.968 1.00 83.06 97 SER A C 1
ATOM 776 O O . SER A 1 97 ? -14.469 -1.077 -25.173 1.00 83.06 97 SER A O 1
ATOM 778 N N . THR A 1 98 ? -13.945 0.013 -23.286 1.00 84.94 98 THR A N 1
ATOM 779 C CA . THR A 1 98 ? -13.928 1.357 -23.881 1.00 84.94 98 THR A CA 1
ATOM 780 C C . THR A 1 98 ? -12.541 1.790 -24.367 1.00 84.94 98 THR A C 1
ATOM 782 O O . THR A 1 98 ? -12.386 2.935 -24.786 1.00 84.94 98 THR A O 1
ATOM 785 N N . ASN A 1 99 ? -11.537 0.899 -24.337 1.00 77.56 99 ASN A N 1
ATOM 786 C CA . ASN A 1 99 ? -10.128 1.185 -24.660 1.00 77.56 99 ASN A CA 1
ATOM 787 C C . ASN A 1 99 ? -9.517 2.361 -23.865 1.00 77.56 99 ASN A C 1
ATOM 789 O O . ASN A 1 99 ? -8.509 2.933 -24.270 1.00 77.56 99 ASN A O 1
ATOM 793 N N . MET A 1 100 ? -10.104 2.718 -22.718 1.00 75.88 100 MET A N 1
ATOM 794 C CA . MET A 1 100 ? -9.593 3.762 -21.818 1.00 75.88 100 MET A CA 1
ATOM 795 C C . MET A 1 100 ? -8.908 3.177 -20.573 1.00 75.88 100 MET A C 1
ATOM 797 O O . MET A 1 100 ? -8.594 3.904 -19.630 1.00 75.88 100 MET A O 1
ATOM 801 N N . SER A 1 101 ? -8.671 1.863 -20.537 1.00 73.25 101 SER A N 1
ATOM 802 C CA . SER A 1 101 ? -7.979 1.218 -19.424 1.00 73.25 101 SER A CA 1
ATOM 803 C C . SER A 1 101 ? -6.481 1.522 -19.450 1.00 73.25 101 SER A C 1
ATOM 805 O O . SER A 1 101 ? -5.769 1.096 -20.355 1.00 73.25 101 SER A O 1
ATOM 807 N N . THR A 1 102 ? -5.986 2.183 -18.407 1.00 74.00 102 THR A N 1
ATOM 808 C CA . THR A 1 102 ? -4.548 2.371 -18.138 1.00 74.00 102 THR A CA 1
ATOM 809 C C . THR A 1 102 ? -3.973 1.299 -17.201 1.00 74.00 102 THR A C 1
ATOM 811 O O . THR A 1 102 ? -2.811 1.366 -16.798 1.00 74.00 102 THR A O 1
ATOM 814 N N . PHE A 1 103 ? -4.787 0.309 -16.825 1.00 75.81 103 PHE A N 1
ATOM 815 C CA . PHE A 1 103 ? -4.409 -0.740 -15.888 1.00 75.81 103 PHE A CA 1
ATOM 816 C C . PHE A 1 103 ? -3.539 -1.807 -16.559 1.00 75.81 103 PHE A C 1
ATOM 818 O O . PHE A 1 103 ? -3.992 -2.514 -17.456 1.00 75.81 103 PHE A O 1
ATOM 825 N N . HIS A 1 104 ? -2.311 -1.957 -16.061 1.00 77.75 104 HIS A N 1
ATOM 826 C CA . HIS A 1 104 ? -1.390 -3.014 -16.466 1.00 77.75 104 HIS A CA 1
ATOM 827 C C . HIS A 1 104 ? -1.252 -4.024 -15.318 1.00 77.75 104 HIS A C 1
ATOM 829 O O . HIS A 1 104 ? -0.772 -3.651 -14.241 1.00 77.75 104 HIS A O 1
ATOM 835 N N . PRO A 1 105 ? -1.685 -5.287 -15.492 1.00 79.19 105 PRO A N 1
ATOM 836 C CA . PRO A 1 105 ? -1.554 -6.297 -14.449 1.00 79.19 105 PRO A CA 1
ATOM 837 C C . PRO A 1 105 ? -0.076 -6.566 -14.183 1.00 79.19 105 PRO A C 1
ATOM 839 O O . PRO A 1 105 ? 0.686 -6.753 -15.125 1.00 79.19 105 PRO A O 1
ATOM 842 N N . ALA A 1 106 ? 0.337 -6.609 -12.918 1.00 80.69 106 ALA A N 1
ATOM 843 C CA . ALA A 1 106 ? 1.718 -6.933 -12.572 1.00 80.69 106 ALA A CA 1
ATOM 844 C C . ALA A 1 106 ? 2.102 -8.338 -13.090 1.00 80.69 106 ALA A C 1
ATOM 846 O O . ALA A 1 106 ? 1.258 -9.240 -13.096 1.00 80.69 106 ALA A O 1
ATOM 847 N N . PRO A 1 107 ? 3.360 -8.548 -13.512 1.00 79.94 107 PRO A N 1
ATOM 848 C CA . PRO A 1 107 ? 3.807 -9.823 -14.049 1.00 79.94 107 PRO A CA 1
ATOM 849 C C . PRO A 1 107 ? 3.747 -10.895 -12.956 1.00 79.94 107 PRO A C 1
ATOM 851 O O . PRO A 1 107 ? 4.321 -10.749 -11.874 1.00 79.94 107 PRO A O 1
ATOM 854 N N . PHE A 1 108 ? 3.037 -11.984 -13.240 1.00 81.88 108 PHE A N 1
ATOM 855 C CA . PHE A 1 108 ? 2.948 -13.125 -12.337 1.00 81.88 108 PHE A CA 1
ATOM 856 C C . PHE A 1 108 ? 4.145 -14.053 -12.542 1.00 81.88 108 PHE A C 1
ATOM 858 O O . PHE A 1 108 ? 4.438 -14.476 -13.658 1.00 81.88 108 PHE A O 1
ATOM 865 N N . GLY A 1 109 ? 4.825 -14.400 -11.451 1.00 83.75 109 GLY A N 1
ATOM 866 C CA . GLY A 1 109 ? 5.935 -15.345 -11.470 1.00 83.75 109 GLY A CA 1
ATOM 867 C C . GLY A 1 109 ? 6.215 -15.932 -10.091 1.00 83.75 109 GLY A C 1
ATOM 868 O O . GLY A 1 109 ? 5.609 -15.537 -9.092 1.00 83.75 109 GLY A O 1
ATOM 869 N N . ILE A 1 110 ? 7.176 -16.857 -10.024 1.00 86.38 110 ILE A N 1
ATOM 870 C CA . ILE A 1 110 ? 7.604 -17.487 -8.762 1.00 86.38 110 ILE A CA 1
ATOM 871 C C . ILE A 1 110 ? 8.076 -16.436 -7.742 1.00 86.38 110 ILE A C 1
ATOM 873 O O . ILE A 1 110 ? 7.851 -16.572 -6.541 1.00 86.38 110 ILE A O 1
ATOM 877 N N . HIS A 1 111 ? 8.664 -15.341 -8.235 1.00 84.50 111 HIS A N 1
ATOM 878 C CA . HIS A 1 111 ? 9.128 -14.220 -7.426 1.00 84.50 111 HIS A CA 1
ATOM 879 C C . HIS A 1 111 ? 7.986 -13.542 -6.664 1.00 84.50 111 HIS A C 1
ATOM 881 O O . HIS A 1 111 ? 8.180 -13.179 -5.509 1.00 84.50 111 HIS A O 1
ATOM 887 N N . THR A 1 112 ? 6.793 -13.436 -7.261 1.00 87.38 112 THR A N 1
ATOM 888 C CA . THR A 1 112 ? 5.597 -12.858 -6.625 1.00 87.38 112 THR A CA 1
ATOM 889 C C . THR A 1 112 ? 5.084 -13.736 -5.485 1.00 87.38 112 THR A C 1
ATOM 891 O O . THR A 1 112 ? 4.631 -13.230 -4.462 1.00 87.38 112 THR A O 1
ATOM 894 N N . LEU A 1 113 ? 5.185 -15.062 -5.630 1.00 90.19 113 LEU A N 1
ATOM 895 C CA . LEU A 1 113 ? 4.814 -16.002 -4.571 1.00 90.19 113 LEU A CA 1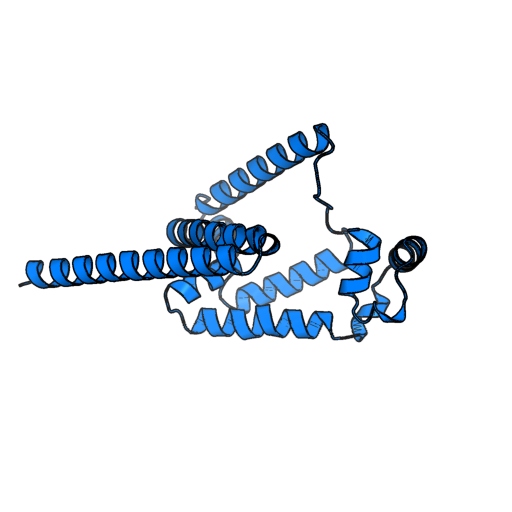
ATOM 896 C C . LEU A 1 113 ? 5.795 -15.917 -3.391 1.00 90.19 113 LEU A C 1
ATOM 898 O O . LEU A 1 113 ? 5.376 -15.824 -2.237 1.00 90.19 113 LEU A O 1
ATOM 902 N N . ILE A 1 114 ? 7.098 -15.899 -3.685 1.00 91.81 114 ILE A N 1
ATOM 903 C CA . ILE A 1 114 ? 8.161 -15.793 -2.676 1.00 91.81 114 ILE A CA 1
ATOM 904 C C . ILE A 1 114 ? 8.067 -14.452 -1.937 1.00 91.81 114 ILE A C 1
ATOM 906 O O . ILE A 1 114 ? 8.069 -14.426 -0.706 1.00 91.81 114 ILE A O 1
ATOM 910 N N . SER A 1 115 ? 7.930 -13.340 -2.665 1.00 88.25 115 SER A N 1
ATOM 911 C CA . SER A 1 115 ? 7.798 -12.012 -2.062 1.00 88.25 115 SER A CA 1
ATOM 912 C C . SER A 1 115 ? 6.503 -11.873 -1.265 1.00 88.25 115 SER A C 1
ATOM 914 O O . SER A 1 115 ? 6.531 -11.302 -0.178 1.00 88.25 115 SER A O 1
ATOM 916 N N . GLY A 1 116 ? 5.395 -12.455 -1.735 1.00 90.75 116 GLY A N 1
ATOM 917 C CA . GLY A 1 116 ? 4.125 -12.493 -1.011 1.00 90.75 116 GLY A CA 1
ATOM 918 C C . GLY A 1 116 ? 4.226 -13.217 0.332 1.00 90.75 116 GLY A C 1
ATOM 919 O O . GLY A 1 116 ? 3.678 -12.742 1.326 1.00 90.75 116 GLY A O 1
ATOM 920 N N . LEU A 1 117 ? 4.980 -14.320 0.396 1.00 93.31 117 LEU A N 1
ATOM 921 C CA . LEU A 1 117 ? 5.216 -15.050 1.643 1.00 93.31 117 LEU A CA 1
ATOM 922 C C . LEU A 1 117 ? 6.068 -14.227 2.621 1.00 93.31 117 LEU A C 1
ATOM 924 O O . LEU A 1 117 ? 5.684 -14.072 3.779 1.00 93.31 117 LEU A O 1
ATOM 928 N N . ILE A 1 118 ? 7.175 -13.640 2.151 1.00 92.56 118 ILE A N 1
ATOM 929 C CA . ILE A 1 118 ? 8.045 -12.765 2.961 1.00 92.56 118 ILE A CA 1
ATOM 930 C C . ILE A 1 118 ? 7.258 -11.548 3.469 1.00 92.56 118 ILE A C 1
ATOM 932 O O . ILE A 1 118 ? 7.321 -11.214 4.651 1.00 92.56 118 ILE A O 1
ATOM 936 N N . PHE A 1 119 ? 6.471 -10.913 2.599 1.00 90.38 119 PHE A N 1
ATOM 937 C CA . PHE A 1 119 ? 5.609 -9.787 2.950 1.00 90.38 119 PHE A CA 1
ATOM 938 C C . PHE A 1 119 ? 4.544 -10.188 3.978 1.00 90.38 119 PHE A C 1
ATOM 940 O O . PHE A 1 119 ? 4.305 -9.455 4.935 1.00 90.38 119 PHE A O 1
ATOM 947 N N . GLY A 1 120 ? 3.952 -11.377 3.831 1.00 90.00 120 GLY A N 1
ATOM 948 C CA . GLY A 1 120 ? 3.023 -11.961 4.797 1.00 90.00 120 GLY A CA 1
ATOM 949 C C . GLY A 1 120 ? 3.634 -12.114 6.188 1.00 90.00 120 GLY A C 1
ATOM 950 O O . GLY A 1 120 ? 3.058 -11.642 7.168 1.00 90.00 120 GLY A O 1
ATOM 951 N N . VAL A 1 121 ? 4.828 -12.705 6.274 1.00 91.31 121 VAL A N 1
ATOM 952 C CA . VAL A 1 121 ? 5.573 -12.827 7.538 1.00 91.31 121 VAL A CA 1
ATOM 953 C C . VAL A 1 121 ? 5.883 -11.443 8.118 1.00 91.31 121 VAL A C 1
ATOM 955 O O . VAL A 1 121 ? 5.659 -11.210 9.306 1.00 91.31 121 VAL A O 1
ATOM 958 N N . GLY A 1 122 ? 6.304 -10.493 7.278 1.00 89.31 122 GLY A N 1
ATOM 959 C CA . GLY A 1 122 ? 6.540 -9.105 7.676 1.00 89.31 122 GLY A CA 1
ATOM 960 C C . GLY A 1 122 ? 5.300 -8.423 8.263 1.00 89.31 122 GLY A C 1
ATOM 961 O O . GLY A 1 122 ? 5.404 -7.760 9.292 1.00 89.31 122 GLY A O 1
ATOM 962 N N . MET A 1 123 ? 4.115 -8.635 7.679 1.00 88.44 123 MET A N 1
ATOM 963 C CA . MET A 1 123 ? 2.851 -8.099 8.207 1.00 88.44 123 MET A CA 1
ATOM 964 C C . MET A 1 123 ? 2.525 -8.634 9.609 1.00 88.44 123 MET A C 1
ATOM 966 O O . MET A 1 123 ? 2.021 -7.887 10.450 1.00 88.44 123 MET A O 1
ATOM 970 N N . VAL A 1 124 ? 2.823 -9.909 9.883 1.00 87.69 124 VAL A N 1
ATOM 971 C CA . VAL A 1 124 ? 2.612 -10.501 11.214 1.00 87.69 124 VAL A CA 1
ATOM 972 C C . VAL A 1 124 ? 3.584 -9.901 12.231 1.00 87.69 124 VAL A C 1
ATOM 974 O O . VAL A 1 124 ? 3.151 -9.496 13.308 1.00 87.69 124 VAL A O 1
ATOM 977 N N . LEU A 1 125 ? 4.868 -9.773 11.876 1.00 87.75 125 LEU A N 1
ATOM 978 C CA . LEU A 1 125 ? 5.890 -9.174 12.747 1.00 87.75 125 LEU A CA 1
ATOM 979 C C . LEU A 1 125 ? 5.627 -7.688 13.029 1.00 87.75 125 LEU A C 1
ATOM 981 O O . LEU A 1 125 ? 5.851 -7.219 14.141 1.00 87.75 125 LEU A O 1
ATOM 985 N N . ALA A 1 126 ? 5.109 -6.955 12.043 1.00 85.56 126 ALA A N 1
ATOM 986 C CA . ALA A 1 126 ? 4.730 -5.552 12.181 1.00 85.56 126 ALA A CA 1
ATOM 987 C C . ALA A 1 126 ? 3.434 -5.339 12.991 1.00 85.56 126 ALA A C 1
ATOM 989 O O . ALA A 1 126 ? 3.117 -4.205 13.351 1.00 85.56 126 ALA A O 1
ATOM 990 N N . GLY A 1 127 ? 2.654 -6.396 13.256 1.00 83.88 127 GLY A N 1
ATOM 991 C CA . GLY A 1 127 ? 1.372 -6.300 13.962 1.00 83.88 127 GLY A CA 1
ATOM 992 C C . GLY A 1 127 ? 0.274 -5.572 13.170 1.00 83.88 127 GLY A C 1
ATOM 993 O O . GLY A 1 127 ? -0.682 -5.049 13.757 1.00 83.88 127 GLY A O 1
ATOM 994 N N . GLY A 1 128 ? 0.393 -5.507 11.840 1.00 85.69 128 GLY A N 1
ATOM 995 C CA . GLY A 1 128 ? -0.525 -4.758 10.986 1.00 85.69 128 GLY A CA 1
ATOM 996 C C . GLY A 1 128 ? -0.290 -4.949 9.487 1.00 85.69 128 GLY A C 1
ATOM 997 O O . GLY A 1 128 ? 0.765 -5.385 9.041 1.00 85.69 128 GLY A O 1
ATOM 998 N N . CYS A 1 129 ? -1.306 -4.603 8.697 1.00 89.44 129 CYS A N 1
ATOM 999 C CA . CYS A 1 129 ? -1.212 -4.489 7.241 1.00 89.44 129 CYS A CA 1
ATOM 1000 C C . CYS A 1 129 ? -0.934 -3.031 6.833 1.00 89.44 129 CYS A C 1
ATOM 1002 O O . CYS A 1 129 ? -1.169 -2.123 7.626 1.00 89.44 129 CYS A O 1
ATOM 1004 N N . ALA A 1 130 ? -0.530 -2.781 5.583 1.00 87.06 130 ALA A N 1
ATOM 1005 C CA . ALA A 1 130 ? -0.225 -1.428 5.098 1.00 87.06 130 ALA A CA 1
ATOM 1006 C C . ALA A 1 130 ? -1.368 -0.414 5.326 1.00 87.06 130 ALA A C 1
ATOM 1008 O O . ALA A 1 130 ? -1.142 0.641 5.917 1.00 87.06 130 ALA A O 1
ATOM 1009 N N . SER A 1 131 ? -2.607 -0.752 4.939 1.00 88.50 131 SER A N 1
ATOM 1010 C CA . SER A 1 131 ? -3.780 0.112 5.172 1.00 88.50 131 SER A CA 1
ATOM 1011 C C . SER A 1 131 ? -4.047 0.337 6.663 1.00 88.50 131 SER A C 1
ATOM 1013 O O . SER A 1 131 ? -4.362 1.449 7.079 1.00 88.50 131 SER A O 1
ATOM 1015 N N . GLY A 1 132 ? -3.861 -0.716 7.463 1.00 88.12 132 GLY A N 1
ATOM 1016 C CA . GLY A 1 132 ? -3.992 -0.709 8.916 1.00 88.12 132 GLY A CA 1
ATOM 1017 C C . GLY A 1 132 ? -3.011 0.234 9.594 1.00 88.12 132 GLY A C 1
ATOM 1018 O O . GLY A 1 132 ? -3.393 1.005 10.467 1.00 88.12 132 GLY A O 1
ATOM 1019 N N . SER A 1 133 ? -1.750 0.186 9.177 1.00 90.94 133 SER A N 1
ATOM 1020 C CA . SER A 1 133 ? -0.706 1.041 9.724 1.00 90.94 133 SER A CA 1
ATOM 1021 C C . SER A 1 133 ? -0.961 2.508 9.380 1.00 90.94 133 SER A C 1
ATOM 1023 O O . SER A 1 133 ? -0.841 3.353 10.259 1.00 90.94 133 SER A O 1
ATOM 1025 N N . LEU A 1 134 ? -1.392 2.813 8.149 1.00 89.00 134 LEU A N 1
ATOM 1026 C CA . LEU A 1 134 ? -1.643 4.189 7.703 1.00 89.00 134 LEU A CA 1
ATOM 1027 C C . LEU A 1 134 ? -2.745 4.897 8.505 1.00 89.00 134 LEU A C 1
ATOM 1029 O O . LEU A 1 134 ? -2.513 6.004 8.988 1.00 89.00 134 LEU A O 1
ATOM 1033 N N . TYR A 1 135 ? -3.917 4.278 8.705 1.00 88.88 135 TYR A N 1
ATOM 1034 C CA . TYR A 1 135 ? -4.972 4.944 9.485 1.00 88.88 135 TYR A CA 1
ATOM 1035 C C . TYR A 1 135 ? -4.637 4.993 10.984 1.00 88.88 135 TYR A C 1
ATOM 1037 O O . TYR A 1 135 ? -4.942 5.987 11.636 1.00 88.88 135 TYR A O 1
ATOM 1045 N N . LYS A 1 136 ? -3.954 3.976 11.538 1.00 89.38 136 LYS A N 1
ATOM 1046 C CA . LYS A 1 136 ? -3.517 3.975 12.948 1.00 89.38 136 LYS A CA 1
ATOM 1047 C C . LYS A 1 136 ? -2.478 5.058 13.235 1.00 89.38 136 LYS A C 1
ATOM 1049 O O . LYS A 1 136 ? -2.447 5.589 14.341 1.00 89.38 136 LYS A O 1
ATOM 1054 N N . ILE A 1 137 ? -1.640 5.399 12.255 1.00 90.56 137 ILE A N 1
ATOM 1055 C CA . ILE A 1 137 ? -0.745 6.562 12.339 1.00 90.56 137 ILE A CA 1
ATOM 1056 C C . ILE A 1 137 ? -1.563 7.847 12.450 1.00 90.56 137 ILE A C 1
ATOM 1058 O O . ILE A 1 137 ? -1.256 8.681 13.296 1.00 90.56 137 ILE A O 1
ATOM 1062 N N . GLY A 1 138 ? -2.635 7.969 11.661 1.00 85.19 138 GLY A N 1
ATOM 1063 C CA . GLY A 1 138 ? -3.595 9.072 11.770 1.00 85.19 138 GLY A CA 1
ATOM 1064 C C . GLY A 1 138 ? -4.294 9.150 13.135 1.00 85.19 138 GLY A C 1
ATOM 1065 O O . GLY A 1 138 ? -4.610 10.240 13.596 1.00 85.19 138 GLY A O 1
ATOM 1066 N N . GLU A 1 139 ? -4.471 8.015 13.817 1.00 86.31 139 GLU A N 1
ATOM 1067 C CA . GLU A 1 139 ? -4.994 7.936 15.192 1.00 86.31 139 GLU A CA 1
ATOM 1068 C C . GLU A 1 139 ? -3.940 8.223 16.279 1.00 86.31 139 GLU A C 1
ATOM 1070 O O . GLU A 1 139 ? -4.281 8.296 17.459 1.00 86.31 139 GLU A O 1
ATOM 1075 N N . GLY A 1 140 ? -2.665 8.392 15.910 1.00 86.50 140 GLY A N 1
ATOM 1076 C CA . GLY A 1 140 ? 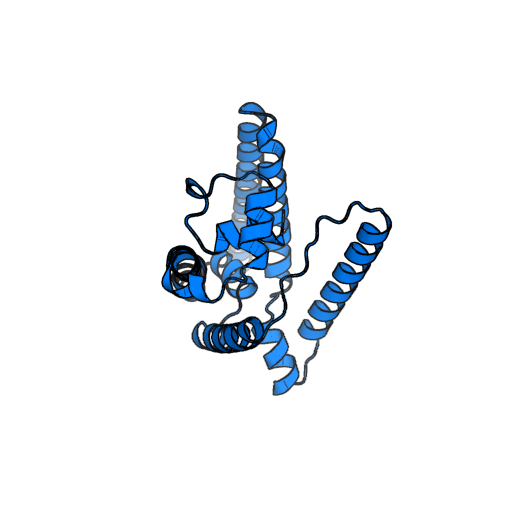-1.565 8.666 16.841 1.00 86.50 140 GLY A CA 1
ATOM 1077 C C . GLY A 1 140 ? -0.853 7.423 17.389 1.00 86.50 140 GLY A C 1
ATOM 1078 O O . GLY A 1 140 ? -0.154 7.506 18.399 1.00 86.50 140 GLY A O 1
ATOM 1079 N N . ASN A 1 141 ? -0.995 6.255 16.753 1.00 88.00 141 ASN A N 1
ATOM 1080 C CA . ASN A 1 141 ? -0.312 5.038 17.189 1.00 88.00 141 ASN A CA 1
ATOM 1081 C C . ASN A 1 141 ? 1.172 5.024 16.769 1.00 88.00 141 ASN A C 1
ATOM 1083 O O . ASN A 1 141 ? 1.513 4.712 15.623 1.00 88.00 141 ASN A O 1
ATOM 1087 N N . GLY A 1 142 ? 2.066 5.268 17.732 1.00 85.25 142 GLY A N 1
ATOM 1088 C CA . GLY A 1 142 ? 3.517 5.280 17.513 1.00 85.25 142 GLY A CA 1
ATOM 1089 C C . GLY A 1 142 ? 4.113 3.945 17.040 1.00 85.25 142 GLY A C 1
ATOM 1090 O O . GLY A 1 142 ? 5.072 3.944 16.271 1.00 85.25 142 GLY A O 1
ATOM 1091 N N . THR A 1 143 ? 3.530 2.801 17.416 1.00 84.81 143 THR A N 1
ATOM 1092 C CA . THR A 1 143 ? 4.027 1.485 16.955 1.00 84.81 143 THR A CA 1
ATOM 1093 C C . THR A 1 143 ? 3.761 1.275 15.465 1.00 84.81 143 THR A C 1
ATOM 1095 O O . THR A 1 143 ? 4.632 0.818 14.728 1.00 84.81 143 THR A O 1
ATOM 1098 N N . SER A 1 144 ? 2.578 1.689 14.998 1.00 85.44 144 SER A N 1
ATOM 1099 C CA . SER A 1 144 ? 2.213 1.642 13.579 1.00 85.44 144 SER A CA 1
ATOM 1100 C C . SER A 1 144 ? 3.030 2.636 12.755 1.00 85.44 144 SER A C 1
ATOM 1102 O O . SER A 1 144 ? 3.397 2.324 11.624 1.00 85.44 144 SER A O 1
ATOM 1104 N N . PHE A 1 145 ? 3.375 3.788 13.341 1.00 87.12 145 PHE A N 1
ATOM 1105 C CA . PHE A 1 145 ? 4.278 4.763 12.730 1.00 87.12 145 PHE A CA 1
ATOM 1106 C C . PHE A 1 145 ? 5.661 4.180 12.475 1.00 87.12 145 PHE A C 1
ATOM 1108 O O . PHE A 1 145 ? 6.146 4.238 11.348 1.00 87.12 145 PHE A O 1
ATOM 1115 N N . LEU A 1 146 ? 6.261 3.549 13.486 1.00 87.62 146 LEU A N 1
ATOM 1116 C CA . LEU A 1 146 ? 7.579 2.941 13.344 1.00 87.62 146 LEU A CA 1
ATOM 1117 C C . LEU A 1 146 ? 7.573 1.826 12.288 1.00 87.62 146 LEU A C 1
ATOM 1119 O O . LEU A 1 146 ? 8.439 1.793 11.415 1.00 87.62 146 LEU A O 1
ATOM 1123 N N . ALA A 1 147 ? 6.560 0.957 12.327 1.00 87.06 147 ALA A N 1
ATOM 1124 C CA . ALA A 1 147 ? 6.417 -0.141 11.380 1.00 87.06 147 ALA A CA 1
ATOM 1125 C C . ALA A 1 147 ? 6.247 0.344 9.931 1.00 87.06 147 ALA A C 1
ATOM 1127 O O . ALA A 1 147 ? 6.891 -0.183 9.025 1.00 87.06 147 ALA A O 1
ATOM 1128 N N . ALA A 1 148 ? 5.414 1.362 9.693 1.00 87.31 148 ALA A N 1
ATOM 1129 C CA . ALA A 1 148 ? 5.235 1.918 8.355 1.00 87.31 148 ALA A CA 1
ATOM 1130 C C . ALA A 1 148 ? 6.482 2.666 7.875 1.00 87.31 148 ALA A C 1
ATOM 1132 O O . ALA A 1 148 ? 6.897 2.495 6.735 1.00 87.31 148 ALA A O 1
ATOM 1133 N N . PHE A 1 149 ? 7.108 3.470 8.733 1.00 86.50 149 PHE A N 1
ATOM 1134 C CA . PHE A 1 149 ? 8.254 4.277 8.337 1.00 86.50 149 PHE A CA 1
ATOM 1135 C C . PHE A 1 149 ? 9.472 3.410 7.992 1.00 86.50 149 PHE A C 1
ATOM 1137 O O . PHE A 1 149 ? 10.040 3.537 6.908 1.00 86.50 149 PHE A O 1
ATOM 1144 N N . PHE A 1 150 ? 9.844 2.473 8.868 1.00 87.50 150 PHE A N 1
ATOM 1145 C CA . PHE A 1 150 ? 10.992 1.600 8.620 1.00 87.50 150 PHE A CA 1
ATOM 1146 C C . PHE A 1 150 ? 10.676 0.479 7.624 1.00 87.50 150 PHE A C 1
ATOM 1148 O O . PHE A 1 150 ? 11.482 0.195 6.742 1.00 87.50 150 PHE A O 1
ATOM 1155 N N . GLY A 1 151 ? 9.498 -0.139 7.724 1.00 85.81 151 GLY A N 1
ATOM 1156 C CA . GLY A 1 151 ? 9.115 -1.248 6.853 1.00 85.81 151 GLY A CA 1
ATOM 1157 C C . GLY A 1 151 ? 8.690 -0.800 5.456 1.00 85.81 151 GLY A C 1
ATOM 1158 O O . GLY A 1 151 ? 9.231 -1.284 4.465 1.00 85.81 151 GLY A O 1
ATOM 1159 N N . LEU A 1 152 ? 7.724 0.121 5.362 1.00 86.94 152 LEU A N 1
ATOM 1160 C CA . LEU A 1 152 ? 7.174 0.553 4.073 1.00 86.94 152 LEU A CA 1
ATOM 1161 C C . LEU A 1 152 ? 8.051 1.620 3.416 1.00 86.94 152 LEU A C 1
ATOM 1163 O O . LEU A 1 152 ? 8.429 1.440 2.268 1.00 86.94 152 LEU A O 1
ATOM 1167 N N . CYS A 1 153 ? 8.401 2.712 4.102 1.00 88.75 153 CYS A N 1
ATOM 1168 C CA . CYS A 1 153 ? 9.131 3.800 3.441 1.00 88.75 153 CYS A CA 1
ATOM 1169 C C . CYS A 1 153 ? 10.597 3.428 3.185 1.00 88.75 153 CYS A C 1
ATOM 1171 O O . CYS A 1 153 ? 11.047 3.436 2.041 1.00 88.75 153 CYS A O 1
ATOM 1173 N N . ILE A 1 154 ? 11.338 3.068 4.236 1.00 90.81 154 ILE A N 1
ATOM 1174 C CA . ILE A 1 154 ? 12.770 2.762 4.118 1.00 90.81 154 ILE A CA 1
ATOM 1175 C C . ILE A 1 154 ? 12.984 1.428 3.396 1.00 90.81 154 ILE A C 1
ATOM 1177 O O . ILE A 1 154 ? 13.810 1.354 2.490 1.00 90.81 154 ILE A O 1
ATOM 1181 N N . GLY A 1 155 ? 12.216 0.391 3.739 1.00 88.12 155 GLY A N 1
ATOM 1182 C CA . GLY A 1 155 ? 12.330 -0.917 3.091 1.00 88.12 155 GLY A CA 1
ATOM 1183 C C . GLY A 1 155 ? 12.110 -0.864 1.576 1.00 88.12 155 GLY A C 1
ATOM 1184 O O . GLY A 1 155 ? 12.902 -1.438 0.831 1.00 88.12 155 GLY A O 1
ATOM 1185 N N . GLN A 1 156 ? 11.089 -0.136 1.103 1.00 86.62 156 GLN A N 1
ATOM 1186 C CA . GLN A 1 156 ? 10.854 0.032 -0.338 1.00 86.62 156 GLN A CA 1
ATOM 1187 C C . GLN A 1 156 ? 11.941 0.887 -1.000 1.00 86.62 156 GLN A C 1
ATOM 1189 O O . GLN A 1 156 ? 12.408 0.528 -2.077 1.00 86.62 156 GLN A O 1
ATOM 1194 N N . ALA A 1 157 ? 12.385 1.973 -0.355 1.00 87.62 157 ALA A N 1
ATOM 1195 C CA . ALA A 1 157 ? 13.447 2.824 -0.892 1.00 87.62 157 ALA A CA 1
ATOM 1196 C C . ALA A 1 157 ? 14.761 2.049 -1.084 1.00 87.62 157 ALA A C 1
ATOM 1198 O O . ALA A 1 157 ? 15.377 2.130 -2.144 1.00 87.62 157 ALA A O 1
ATOM 1199 N N . ILE A 1 158 ? 15.149 1.241 -0.093 1.00 88.25 158 ILE A N 1
ATOM 1200 C CA . ILE A 1 158 ? 16.335 0.382 -0.185 1.00 88.25 158 ILE A CA 1
ATOM 1201 C C . ILE A 1 158 ? 16.141 -0.673 -1.275 1.00 88.25 158 ILE A C 1
ATOM 1203 O O . ILE A 1 158 ? 17.041 -0.888 -2.077 1.00 88.25 158 ILE A O 1
ATOM 1207 N N . PHE A 1 159 ? 14.977 -1.325 -1.340 1.00 85.00 159 PHE A N 1
ATOM 1208 C CA . PHE A 1 159 ? 14.739 -2.370 -2.336 1.00 85.00 159 PHE A CA 1
ATOM 1209 C C . PHE A 1 159 ? 14.873 -1.860 -3.778 1.00 85.00 159 PHE A C 1
ATOM 1211 O O . PHE A 1 159 ? 15.426 -2.565 -4.617 1.00 85.00 159 PHE A O 1
ATOM 1218 N N . VAL A 1 160 ? 14.409 -0.637 -4.057 1.00 83.19 160 VAL A N 1
ATOM 1219 C CA . VAL A 1 160 ? 14.530 -0.019 -5.388 1.00 83.19 160 VAL A CA 1
ATOM 1220 C C . VAL A 1 160 ? 15.983 0.336 -5.727 1.00 83.19 160 VAL A C 1
ATOM 1222 O O . VAL A 1 160 ? 16.389 0.176 -6.877 1.00 83.19 160 VAL A O 1
ATOM 1225 N N . ASP A 1 161 ? 16.774 0.782 -4.751 1.00 83.12 161 ASP A N 1
ATOM 1226 C CA . ASP A 1 161 ? 18.168 1.198 -4.967 1.00 83.12 161 ASP A CA 1
ATOM 1227 C C . ASP A 1 161 ? 19.156 0.013 -5.025 1.00 83.12 161 ASP A C 1
ATOM 1229 O O . ASP A 1 161 ? 20.200 0.062 -5.685 1.00 83.12 161 ASP A O 1
ATOM 1233 N N . VAL A 1 162 ? 18.825 -1.105 -4.371 1.00 85.25 162 VAL A N 1
ATOM 1234 C CA . VAL A 1 162 ? 19.682 -2.293 -4.324 1.00 85.25 162 VAL A CA 1
ATOM 1235 C C . VAL A 1 162 ? 19.745 -2.979 -5.693 1.00 85.25 162 VAL A C 1
ATOM 1237 O O . VAL A 1 162 ? 18.894 -3.777 -6.082 1.00 85.25 162 VAL A O 1
ATOM 1240 N N . LYS A 1 163 ? 20.863 -2.761 -6.392 1.00 80.44 163 LYS A N 1
ATOM 1241 C CA . LYS A 1 163 ? 21.173 -3.365 -7.704 1.00 80.44 163 LYS A CA 1
ATOM 1242 C C . LYS A 1 163 ? 21.317 -4.888 -7.692 1.00 80.44 163 LYS A C 1
ATOM 1244 O O . LYS A 1 163 ? 21.375 -5.504 -8.755 1.00 80.44 163 LYS A O 1
ATOM 1249 N N . TRP A 1 164 ? 21.385 -5.506 -6.512 1.00 78.12 164 TRP A N 1
ATOM 1250 C CA . TRP A 1 164 ? 21.525 -6.955 -6.379 1.00 78.12 164 TRP A CA 1
ATOM 1251 C C . TRP A 1 164 ? 20.349 -7.714 -7.001 1.00 78.12 164 TRP A C 1
ATOM 1253 O O . TRP A 1 164 ? 20.554 -8.811 -7.496 1.00 78.12 164 TRP A O 1
ATOM 1263 N N . PHE A 1 165 ? 19.152 -7.124 -7.071 1.00 74.06 165 PHE A N 1
ATOM 1264 C CA . PHE A 1 165 ? 17.979 -7.763 -7.680 1.00 74.06 165 PHE A CA 1
ATOM 1265 C C . PHE A 1 165 ? 17.879 -7.588 -9.205 1.00 74.06 165 PHE A C 1
ATOM 1267 O O . PHE A 1 165 ? 16.966 -8.138 -9.819 1.00 74.06 165 PHE A O 1
ATOM 1274 N N . ASN A 1 166 ? 18.838 -6.913 -9.854 1.00 76.19 166 ASN A N 1
ATOM 1275 C CA . ASN A 1 166 ? 18.815 -6.702 -11.307 1.00 76.19 166 ASN A CA 1
ATOM 1276 C C . ASN A 1 166 ? 18.889 -8.003 -12.125 1.00 76.19 166 ASN A C 1
ATOM 1278 O O . ASN A 1 166 ? 18.439 -8.025 -13.267 1.00 76.19 166 ASN A O 1
ATOM 1282 N N . PHE A 1 167 ? 19.400 -9.103 -11.558 1.00 77.38 167 PHE A N 1
ATOM 1283 C CA . PHE A 1 167 ? 19.422 -10.392 -12.262 1.00 77.38 167 PHE A CA 1
ATOM 1284 C C . PHE A 1 167 ? 18.029 -11.023 -12.429 1.00 77.38 167 PHE A C 1
ATOM 1286 O O . PHE A 1 167 ? 17.873 -11.906 -13.267 1.00 77.38 167 PHE A O 1
ATOM 1293 N N . LEU A 1 168 ? 17.019 -10.585 -11.662 1.00 76.75 168 LEU A N 1
ATOM 1294 C CA . LEU A 1 168 ? 15.634 -11.066 -11.796 1.00 76.75 168 LEU A CA 1
ATOM 1295 C C . LEU A 1 168 ? 14.899 -10.407 -12.972 1.00 76.75 168 LEU A C 1
ATOM 1297 O O . LEU A 1 168 ? 13.777 -10.804 -13.283 1.00 76.75 168 LEU A O 1
ATOM 1301 N N . ILE A 1 169 ? 15.491 -9.391 -13.608 1.00 78.19 169 ILE A N 1
ATOM 1302 C CA . ILE A 1 169 ? 14.826 -8.609 -14.649 1.00 78.19 169 ILE A CA 1
ATOM 1303 C C . ILE A 1 169 ? 14.824 -9.394 -15.973 1.00 78.19 169 ILE A C 1
ATOM 1305 O O . ILE A 1 169 ? 15.893 -9.740 -16.488 1.00 78.19 169 ILE A O 1
ATOM 1309 N N . PRO A 1 170 ? 13.648 -9.631 -16.583 1.00 80.50 170 PRO A N 1
ATOM 1310 C CA . PRO A 1 170 ? 13.558 -10.224 -17.910 1.00 80.50 170 PRO A CA 1
ATOM 1311 C C . PRO A 1 170 ? 14.227 -9.347 -18.972 1.00 80.50 170 PRO A C 1
ATOM 1313 O O . PRO A 1 170 ? 13.939 -8.154 -19.088 1.00 80.50 170 PRO A O 1
ATOM 1316 N N . GLN A 1 171 ? 15.048 -9.955 -19.832 1.00 79.50 171 GLN A N 1
ATOM 1317 C CA . GLN A 1 171 ? 15.681 -9.254 -20.960 1.00 79.50 171 GLN A CA 1
ATOM 1318 C C . GLN A 1 171 ? 14.652 -8.647 -21.928 1.00 79.50 171 GLN A C 1
ATOM 1320 O O . GLN A 1 171 ? 14.916 -7.624 -22.552 1.00 79.50 171 GLN A O 1
ATOM 1325 N N . SER A 1 172 ? 13.442 -9.214 -21.997 1.00 79.81 172 SER A N 1
ATOM 1326 C CA . SER A 1 172 ? 12.329 -8.664 -22.777 1.00 79.81 172 SER A CA 1
ATOM 1327 C C . SER A 1 172 ? 11.958 -7.235 -22.372 1.00 79.81 172 SER A C 1
ATOM 1329 O O . SER A 1 172 ? 11.578 -6.445 -23.231 1.00 79.81 172 SER A O 1
ATOM 1331 N N . TRP A 1 173 ? 12.082 -6.876 -21.090 1.00 82.50 173 TRP A N 1
ATOM 1332 C CA . TRP A 1 173 ? 11.766 -5.522 -20.621 1.00 82.50 173 TRP A CA 1
ATOM 1333 C C . TRP A 1 173 ? 12.843 -4.523 -21.026 1.00 82.50 173 TRP A C 1
ATOM 1335 O O . TRP A 1 173 ? 12.518 -3.414 -21.436 1.00 82.50 173 TRP A O 1
ATOM 1345 N N . VAL A 1 174 ? 14.110 -4.939 -20.999 1.00 78.12 174 VAL A N 1
ATOM 1346 C CA . VAL A 1 174 ? 15.243 -4.113 -21.438 1.00 78.12 174 VAL A CA 1
ATOM 1347 C C . VAL A 1 174 ? 15.144 -3.820 -22.936 1.00 78.12 174 VAL A C 1
ATOM 1349 O O . VAL A 1 174 ? 15.300 -2.678 -23.358 1.00 78.12 174 VAL A O 1
ATOM 1352 N N . VAL A 1 175 ? 14.813 -4.834 -23.743 1.00 80.94 175 VAL A N 1
ATOM 1353 C CA . VAL A 1 175 ? 14.636 -4.675 -25.196 1.00 80.94 175 VAL A CA 1
ATOM 1354 C C . VAL A 1 175 ? 13.413 -3.807 -25.520 1.00 80.94 175 VAL A C 1
ATOM 1356 O O . VAL A 1 175 ? 13.499 -2.944 -26.389 1.00 80.94 175 VAL A O 1
ATOM 1359 N N . SER A 1 176 ? 12.298 -3.979 -24.797 1.00 81.69 176 SER A N 1
ATOM 1360 C CA . SER A 1 176 ? 11.097 -3.134 -24.926 1.00 81.69 176 SER A CA 1
ATOM 1361 C C . SER A 1 176 ? 11.393 -1.666 -24.595 1.00 81.69 176 SER A C 1
ATOM 1363 O O . SER A 1 176 ? 11.033 -0.772 -25.361 1.00 81.69 176 SER A O 1
ATOM 1365 N N . ALA A 1 177 ? 12.121 -1.412 -23.505 1.00 80.19 177 ALA A N 1
ATOM 1366 C CA . ALA A 1 177 ? 12.510 -0.065 -23.103 1.00 80.19 177 ALA A CA 1
ATOM 1367 C C . ALA A 1 177 ? 13.477 0.583 -24.115 1.00 80.19 177 ALA A C 1
ATOM 1369 O O . ALA A 1 177 ? 13.334 1.762 -24.445 1.00 80.19 177 ALA A O 1
ATOM 1370 N N . ALA A 1 178 ? 14.415 -0.195 -24.669 1.00 77.06 178 ALA A N 1
ATOM 1371 C CA . ALA A 1 178 ? 15.330 0.262 -25.715 1.00 77.06 178 ALA A CA 1
ATOM 1372 C C . ALA A 1 178 ? 14.599 0.584 -27.032 1.00 77.06 178 ALA A C 1
ATOM 1374 O O . ALA A 1 178 ? 14.896 1.594 -27.669 1.00 77.06 178 ALA A O 1
ATOM 1375 N N . ALA A 1 179 ? 13.598 -0.217 -27.413 1.00 78.00 179 ALA A N 1
ATOM 1376 C CA . ALA A 1 179 ? 12.767 0.037 -28.593 1.00 78.00 179 ALA A CA 1
ATOM 1377 C C . ALA A 1 179 ? 11.944 1.334 -28.474 1.00 78.00 179 ALA A C 1
ATOM 1379 O O . ALA A 1 179 ? 11.617 1.953 -29.485 1.00 78.00 179 ALA A O 1
ATOM 1380 N N . LYS A 1 180 ? 11.649 1.776 -27.245 1.00 79.56 180 LYS A N 1
ATOM 1381 C CA . LYS A 1 180 ? 10.934 3.028 -26.943 1.00 79.56 180 LYS A CA 1
ATOM 1382 C C . LYS A 1 180 ? 11.849 4.258 -26.904 1.00 79.56 180 LYS A C 1
ATOM 1384 O O . LYS A 1 180 ? 11.377 5.361 -26.639 1.00 79.56 180 LYS A O 1
ATOM 1389 N N . GLY A 1 181 ? 13.144 4.091 -27.188 1.00 72.69 181 GLY A N 1
ATOM 1390 C CA . GLY A 1 181 ? 14.095 5.195 -27.329 1.00 72.69 181 GLY A CA 1
ATOM 1391 C C . GLY A 1 181 ? 14.509 5.854 -26.012 1.00 72.69 181 GLY A C 1
ATOM 1392 O O . GLY A 1 181 ? 15.045 6.963 -26.037 1.00 72.69 181 GLY A O 1
ATOM 1393 N N . LEU A 1 182 ? 14.278 5.209 -24.860 1.00 72.12 182 LEU A N 1
ATOM 1394 C CA . LEU A 1 182 ? 14.798 5.720 -23.594 1.00 72.12 182 LEU A CA 1
ATOM 1395 C C . LEU A 1 182 ? 16.312 5.457 -23.504 1.00 72.12 182 LEU A C 1
ATOM 1397 O O . LEU A 1 182 ? 16.737 4.310 -23.665 1.00 72.12 182 LEU A O 1
ATOM 1401 N N . PRO A 1 183 ? 17.138 6.483 -23.217 1.00 72.25 183 PRO A N 1
ATOM 1402 C CA . PRO A 1 183 ? 18.572 6.295 -23.063 1.00 72.25 183 PRO A CA 1
ATOM 1403 C C . PRO A 1 183 ? 18.863 5.395 -21.849 1.00 72.25 183 PRO A C 1
ATOM 1405 O O . PRO A 1 183 ? 18.294 5.623 -20.773 1.00 72.25 183 PRO A O 1
ATOM 1408 N N . PRO A 1 184 ? 19.765 4.406 -21.986 1.00 67.25 184 PRO A N 1
ATOM 1409 C CA . PRO A 1 184 ? 20.100 3.466 -20.915 1.00 67.25 184 PRO A CA 1
ATOM 1410 C C . PRO A 1 184 ? 20.698 4.163 -19.684 1.00 67.25 184 PRO A C 1
ATOM 1412 O O . PRO A 1 184 ? 20.580 3.659 -18.573 1.00 67.25 184 PRO A O 1
ATOM 1415 N N . ASP A 1 185 ? 21.249 5.366 -19.855 1.00 71.12 185 ASP A N 1
ATOM 1416 C CA . ASP A 1 185 ? 21.869 6.162 -18.789 1.00 71.12 185 ASP A CA 1
ATOM 1417 C C . ASP A 1 185 ? 20.869 6.645 -17.723 1.00 71.12 185 ASP A C 1
ATOM 1419 O O . ASP A 1 185 ? 21.263 6.997 -16.612 1.00 71.12 185 ASP A O 1
ATOM 1423 N N . LYS A 1 186 ? 19.568 6.672 -18.050 1.00 70.31 186 LYS A N 1
ATOM 1424 C CA . LYS A 1 186 ? 18.498 7.081 -17.125 1.00 70.31 186 LYS A CA 1
ATOM 1425 C C . LYS A 1 186 ? 17.817 5.909 -16.412 1.00 70.31 186 LYS A C 1
ATOM 1427 O O . LYS A 1 186 ? 17.025 6.156 -15.510 1.00 70.31 186 LYS A O 1
ATOM 1432 N N . MET A 1 187 ? 18.110 4.663 -16.792 1.00 69.38 187 MET A N 1
ATOM 1433 C CA . MET A 1 187 ? 17.575 3.463 -16.140 1.00 69.38 187 MET A CA 1
ATOM 1434 C C . MET A 1 187 ? 18.575 2.967 -15.095 1.00 69.38 187 MET A C 1
ATOM 1436 O O . MET A 1 187 ? 19.409 2.105 -15.368 1.00 69.38 187 MET A O 1
ATOM 1440 N N . THR A 1 188 ? 18.539 3.552 -13.899 1.00 74.38 188 THR A N 1
ATOM 1441 C CA . THR A 1 188 ? 19.513 3.242 -12.840 1.00 74.38 188 THR A CA 1
ATOM 1442 C C . THR A 1 188 ? 19.011 2.176 -11.870 1.00 74.38 188 THR A C 1
ATOM 1444 O O . THR A 1 188 ? 19.835 1.454 -11.295 1.00 74.38 188 THR A O 1
ATOM 1447 N N . SER A 1 189 ? 17.689 2.047 -11.718 1.00 77.94 189 SER A N 1
ATOM 1448 C CA . SER A 1 189 ? 17.040 1.096 -10.814 1.00 77.94 189 SER A CA 1
ATOM 1449 C C . SER A 1 189 ? 16.261 -0.001 -11.552 1.00 77.94 189 SER A C 1
ATOM 1451 O O . SER A 1 189 ? 15.806 0.161 -12.691 1.00 77.94 189 SER A O 1
ATOM 1453 N N . SER A 1 190 ? 16.046 -1.137 -10.877 1.00 76.62 190 SER A N 1
ATOM 1454 C CA . SER A 1 190 ? 15.196 -2.218 -11.401 1.00 76.62 190 SER A CA 1
ATOM 1455 C C . SER A 1 190 ? 13.760 -1.745 -11.655 1.00 76.62 190 SER A C 1
ATOM 1457 O O . SER A 1 190 ? 13.087 -2.230 -12.564 1.00 76.62 190 SER A O 1
ATOM 1459 N N . PHE A 1 191 ? 13.298 -0.779 -10.857 1.00 80.94 191 PHE A N 1
ATOM 1460 C CA . PHE A 1 191 ? 11.965 -0.202 -10.961 1.00 80.94 191 PHE A CA 1
ATOM 1461 C C . PHE A 1 191 ? 11.799 0.650 -12.225 1.00 80.94 191 PHE A C 1
ATOM 1463 O O . PHE A 1 191 ? 10.760 0.560 -12.877 1.00 80.94 191 PHE A O 1
ATOM 1470 N N . ASP A 1 192 ? 12.833 1.390 -12.635 1.00 81.06 192 ASP A N 1
ATOM 1471 C CA . ASP A 1 192 ? 12.809 2.167 -13.884 1.00 81.06 192 ASP A CA 1
ATOM 1472 C C . ASP A 1 192 ? 12.674 1.252 -15.102 1.00 81.06 192 ASP A C 1
ATOM 1474 O O . ASP A 1 192 ? 11.900 1.528 -16.017 1.00 81.06 192 ASP A O 1
ATOM 1478 N N . THR A 1 193 ? 13.376 0.114 -15.081 1.00 79.44 193 THR A N 1
ATOM 1479 C CA . THR A 1 193 ? 13.298 -0.889 -16.154 1.00 79.44 193 THR A CA 1
ATOM 1480 C C . THR A 1 193 ? 11.920 -1.555 -16.200 1.00 79.44 193 THR A C 1
ATOM 1482 O O . THR A 1 193 ? 11.390 -1.816 -17.279 1.00 79.44 193 THR A O 1
ATOM 1485 N N . TYR A 1 194 ? 11.304 -1.799 -15.039 1.00 81.50 194 TYR A N 1
ATOM 1486 C CA . TYR A 1 194 ? 9.928 -2.290 -14.955 1.00 81.50 194 TYR A CA 1
ATOM 1487 C C . TYR A 1 194 ? 8.924 -1.270 -15.513 1.00 81.50 194 TYR A C 1
ATOM 1489 O O . TYR A 1 194 ? 8.096 -1.616 -16.355 1.00 81.50 194 TYR A O 1
ATOM 1497 N N . LEU A 1 195 ? 9.016 -0.003 -15.101 1.00 81.44 195 LEU A N 1
ATOM 1498 C CA . LEU A 1 195 ? 8.117 1.047 -15.579 1.00 81.44 195 LEU A CA 1
ATOM 1499 C C . LEU A 1 195 ? 8.245 1.277 -17.087 1.00 81.44 195 LEU A C 1
ATOM 1501 O O . LEU A 1 195 ? 7.228 1.321 -17.770 1.00 81.44 195 LEU A O 1
ATOM 1505 N N . ALA A 1 196 ? 9.470 1.398 -17.601 1.00 81.25 196 ALA A N 1
ATOM 1506 C CA . ALA A 1 196 ? 9.727 1.713 -19.007 1.00 81.25 196 ALA A CA 1
ATOM 1507 C C . ALA A 1 196 ? 9.570 0.515 -19.957 1.00 81.25 196 ALA A C 1
ATOM 1509 O O . ALA A 1 196 ? 9.338 0.698 -21.149 1.00 81.25 196 ALA A O 1
ATOM 1510 N N . GLY A 1 197 ? 9.773 -0.707 -19.457 1.00 75.25 197 GLY A N 1
ATOM 1511 C CA . GLY A 1 197 ? 9.722 -1.917 -20.272 1.00 75.25 197 GLY A CA 1
ATOM 1512 C C . GLY A 1 197 ? 8.357 -2.601 -20.282 1.00 75.25 197 GLY A C 1
ATOM 1513 O O . GLY A 1 197 ? 7.999 -3.198 -21.302 1.00 75.25 197 GLY A O 1
ATOM 1514 N N . TYR A 1 198 ? 7.625 -2.547 -19.162 1.00 79.12 198 TYR A N 1
ATOM 1515 C CA . TYR A 1 198 ? 6.402 -3.326 -18.941 1.00 79.12 198 TYR A CA 1
ATOM 1516 C C . TYR A 1 198 ? 5.125 -2.483 -18.805 1.00 79.12 198 TYR A C 1
ATOM 1518 O O . TYR A 1 198 ? 4.079 -2.914 -19.282 1.00 79.12 198 TYR A O 1
ATOM 1526 N N . VAL A 1 199 ? 5.183 -1.321 -18.143 1.00 77.50 199 VAL A N 1
ATOM 1527 C CA . VAL A 1 199 ? 3.988 -0.489 -17.878 1.00 77.50 199 VAL A CA 1
ATOM 1528 C C . VAL A 1 199 ? 3.735 0.521 -18.994 1.00 77.50 199 VAL A C 1
ATOM 1530 O O . VAL A 1 199 ? 2.601 0.677 -19.437 1.00 77.50 199 VAL A O 1
ATOM 1533 N N . TRP A 1 200 ? 4.785 1.227 -19.404 1.00 66.62 200 TRP A N 1
ATOM 1534 C CA . TRP A 1 200 ? 4.818 2.094 -20.581 1.00 66.62 200 TRP A CA 1
ATOM 1535 C C . TRP A 1 200 ? 5.372 1.323 -21.749 1.00 66.62 200 TRP A C 1
ATOM 1537 O O . TRP A 1 200 ? 4.954 1.565 -22.905 1.00 66.62 200 TRP A O 1
#

Sequence (200 aa):
METTTVDTSQRKNQIWAFVITGIMILISLIYYKVNVYYMYLIAYIWFGFAYGMMLQYGRFCFASASRDLFAAGVPRMAVGILVALVFFSLIQATLASTNMSTFHPAPFGIHTLISGLIFGVGMVLAGGCASGSLYKIGEGNGTSFLAAFFGLCIGQAIFVDVKWFNFLIPQSWVVSAAAKGLPPDKMTSSFDTYLAGYVW

Foldseek 3Di:
DVVVVVVVVVVVVVVVVVVVVVVLVVVLVVQVVPDPVCVVVNVVVVCVVVVLVVCLV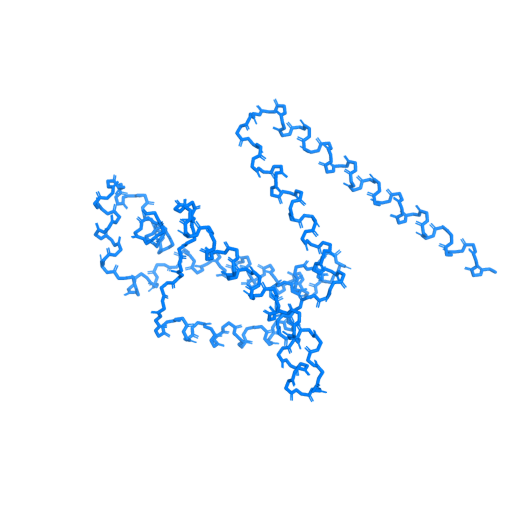LVQFPLVQVCCCPPVVDNVNVVVVVVVVVVVVVVQVVCVVVVNHLDFDDDDDPVCVVVVVVVSVLCVVLVGDQSNLVSVVVVVDPSSVVSCCVPVVVVVVCQFQPCPCVVVQDVQLVVQLVVVVDDPVPCRTPVSSCCSRGSD